Protein AF-A0A6M8J8H0-F1 (afdb_monomer_lite)

Sequence (247 aa):
MESNATAPQKGTPAVAIAGLVIGILAALTSFIPIINNVSFILALVGAVLGVVGVIQTKGGKRGGKGLAITALVVNIVAIVMVLATQALFSAAIDSAMESTKATNVASQSAETASEQKSEAAPAEKSKKKGREYAVTIDSAKVVESKYQKGTKIMVITYSWTNTEEKDSAFISTLSARAFQNGVELKHSLMFDKEGTDATAQVKPGTAVQTQMGFELADSSEVTAEVKPIISLNGDKDILDTKTFSVE

Radius of gyration: 29.63 Å; chains: 1; bounding box: 70×30×101 Å

Secondary structure (DSSP, 8-state):
------PPP-PPPHHHHHHHHHHHHHHHHTTSTTTHHHHHHHHHHHHHHHHHHHHHHGGGSSS-HHHHHHHHHHHHHHHHHHHHHHHHHHHHHHHHHHHHHHHHHHSSS------------------------EEEEEEEEEEE-SSSTT-EEEEEEEEEE--SSS-B-HHHHEEEEEEETTEEPPEE--S---SS-TTS-B-TT-EEEEEEEEE-SSSS-EEEEEEESS-SSGGGG--EEEEE---

InterPro domains:
  IPR029050 Immunoprotective extracellular, immunoglobulin-like domain superfamily [G3DSA:2.60.40.1240] (113-240)
  IPR031989 Domain of unknown function DUF5067 [PF16729] (109-227)

Structure (mmCIF, N/CA/C/O backbone):
data_AF-A0A6M8J8H0-F1
#
_entry.id   AF-A0A6M8J8H0-F1
#
loop_
_atom_site.group_PDB
_atom_site.id
_atom_site.type_symbol
_atom_site.label_atom_id
_atom_site.label_alt_id
_atom_site.label_comp_id
_atom_site.label_asym_id
_atom_site.label_entity_id
_atom_site.label_seq_id
_atom_site.pdbx_PDB_ins_code
_atom_site.Cartn_x
_atom_site.Cartn_y
_atom_site.Cartn_z
_atom_site.occupancy
_atom_site.B_iso_or_equiv
_atom_site.auth_seq_id
_atom_site.auth_comp_id
_atom_site.auth_asym_id
_atom_site.auth_atom_id
_atom_site.pdbx_PDB_model_num
ATOM 1 N N . MET A 1 1 ? 7.467 17.332 -79.835 1.00 50.41 1 MET A N 1
ATOM 2 C CA . MET A 1 1 ? 7.127 16.029 -79.230 1.00 50.41 1 MET A CA 1
ATOM 3 C C . MET A 1 1 ? 8.194 15.713 -78.206 1.00 50.41 1 MET A C 1
ATOM 5 O O . MET A 1 1 ? 9.247 15.287 -78.633 1.00 50.41 1 MET A O 1
ATOM 9 N N . GLU A 1 2 ? 7.943 15.919 -76.914 1.00 45.81 2 GLU A N 1
ATOM 10 C CA . GLU A 1 2 ? 8.648 15.206 -75.837 1.00 45.81 2 GLU A CA 1
ATOM 11 C C . GLU A 1 2 ? 7.651 15.027 -74.683 1.00 45.81 2 GLU A C 1
ATOM 13 O O . GLU A 1 2 ? 7.169 15.994 -74.098 1.00 45.81 2 GLU A O 1
ATOM 18 N N . SER A 1 3 ? 7.247 13.778 -74.439 1.00 47.88 3 SER A N 1
ATOM 19 C CA . SER A 1 3 ? 6.394 13.377 -73.319 1.00 47.88 3 SER A CA 1
ATOM 20 C C . SER A 1 3 ? 7.311 13.007 -72.157 1.00 47.88 3 SER A C 1
ATOM 22 O O . SER A 1 3 ? 7.994 11.987 -72.205 1.00 47.88 3 SER A O 1
ATOM 24 N N . ASN A 1 4 ? 7.362 13.855 -71.129 1.00 49.25 4 ASN A N 1
ATOM 25 C CA . ASN A 1 4 ? 8.117 13.585 -69.909 1.00 49.25 4 ASN A CA 1
ATOM 26 C C . ASN A 1 4 ? 7.267 12.708 -68.973 1.00 49.25 4 ASN A C 1
ATOM 28 O O . ASN A 1 4 ? 6.498 13.202 -68.147 1.00 49.25 4 ASN A O 1
ATOM 32 N N . ALA A 1 5 ? 7.348 11.389 -69.152 1.00 51.06 5 ALA A N 1
ATOM 33 C CA . ALA A 1 5 ? 6.689 10.424 -68.281 1.00 51.06 5 ALA A CA 1
ATOM 34 C C . ALA A 1 5 ? 7.433 10.346 -66.937 1.00 51.06 5 ALA A C 1
ATOM 36 O O . ALA A 1 5 ? 8.484 9.717 -66.817 1.00 51.06 5 ALA A O 1
ATOM 37 N N . THR A 1 6 ? 6.879 10.987 -65.907 1.00 54.72 6 THR A N 1
ATOM 38 C CA . THR A 1 6 ? 7.376 10.854 -64.531 1.00 54.72 6 THR A CA 1
ATOM 39 C C . THR A 1 6 ? 7.096 9.432 -64.042 1.00 54.72 6 THR A C 1
ATOM 41 O O . THR A 1 6 ? 5.940 9.023 -63.933 1.00 54.72 6 THR A O 1
ATOM 44 N N . ALA A 1 7 ? 8.150 8.660 -63.767 1.00 55.09 7 ALA A N 1
ATOM 45 C CA . ALA A 1 7 ? 8.027 7.317 -63.206 1.00 55.09 7 ALA A CA 1
ATOM 46 C C . ALA A 1 7 ? 7.295 7.355 -61.844 1.00 55.09 7 ALA A C 1
ATOM 48 O O . ALA A 1 7 ? 7.529 8.272 -61.052 1.00 55.09 7 ALA A O 1
ATOM 49 N N . PRO A 1 8 ? 6.435 6.368 -61.527 1.00 50.59 8 PRO A N 1
ATOM 50 C CA . PRO A 1 8 ? 5.676 6.361 -60.280 1.00 50.59 8 PRO A CA 1
ATOM 51 C C . PRO A 1 8 ? 6.623 6.274 -59.073 1.00 50.59 8 PRO A C 1
ATOM 53 O O . PRO A 1 8 ? 7.380 5.309 -58.927 1.00 50.59 8 PRO A O 1
ATOM 56 N N . GLN A 1 9 ? 6.588 7.285 -58.195 1.00 58.19 9 GLN A N 1
ATOM 57 C CA . GLN A 1 9 ? 7.366 7.283 -56.957 1.00 58.19 9 GLN A CA 1
ATOM 58 C C . GLN A 1 9 ? 6.925 6.124 -56.062 1.00 58.19 9 GLN A C 1
ATOM 60 O O . GLN A 1 9 ? 5.764 5.962 -55.686 1.00 58.19 9 GLN A O 1
ATOM 65 N N . LYS A 1 10 ? 7.896 5.289 -55.718 1.00 60.41 10 LYS A N 1
ATOM 66 C CA . LYS A 1 10 ? 7.687 4.051 -54.985 1.00 60.41 10 LYS A CA 1
ATOM 67 C C . LYS A 1 10 ? 7.542 4.353 -53.493 1.00 60.41 10 LYS A C 1
ATOM 69 O O . LYS A 1 10 ? 8.542 4.476 -52.791 1.00 60.41 10 LYS A O 1
ATOM 74 N N . GLY A 1 11 ? 6.302 4.481 -53.024 1.00 67.00 11 GLY A N 1
ATOM 75 C CA . GLY A 1 11 ? 5.992 4.841 -51.637 1.00 67.00 11 GLY A CA 1
ATOM 76 C C . GLY A 1 11 ? 6.640 3.924 -50.591 1.00 67.00 11 GLY A C 1
ATOM 77 O O . GLY A 1 11 ? 6.751 2.706 -50.779 1.00 67.00 11 GLY A O 1
ATOM 78 N N . THR A 1 12 ? 7.067 4.528 -49.482 1.00 72.69 12 THR A N 1
ATOM 79 C CA . THR A 1 12 ? 7.573 3.840 -48.288 1.00 72.69 12 THR A CA 1
ATOM 80 C C . THR A 1 12 ? 6.425 3.102 -47.589 1.00 72.69 12 THR A C 1
ATOM 82 O O . THR A 1 12 ? 5.345 3.674 -47.435 1.00 72.69 12 THR A O 1
ATOM 85 N N . PRO A 1 13 ? 6.602 1.844 -47.149 1.00 75.38 13 PRO A N 1
ATOM 86 C CA . PRO A 1 13 ? 5.539 1.117 -46.461 1.00 75.38 13 PRO A CA 1
ATOM 87 C C . PRO A 1 13 ? 5.217 1.760 -45.102 1.00 75.38 13 PRO A C 1
ATOM 89 O O . PRO A 1 13 ? 6.091 1.857 -44.243 1.00 75.38 13 PRO A O 1
ATOM 92 N N . ALA A 1 14 ? 3.949 2.122 -44.875 1.00 81.12 14 ALA A N 1
ATOM 93 C CA . ALA A 1 14 ? 3.467 2.708 -43.614 1.00 81.12 14 ALA A CA 1
ATOM 94 C C . ALA A 1 14 ? 3.792 1.843 -42.379 1.00 81.12 14 ALA A C 1
ATOM 96 O O . ALA A 1 14 ? 4.072 2.358 -41.301 1.00 81.12 14 ALA A O 1
ATOM 97 N N . VAL A 1 15 ? 3.851 0.522 -42.566 1.00 77.88 15 VAL A N 1
ATOM 98 C CA . VAL A 1 15 ? 4.229 -0.457 -41.536 1.00 77.88 15 VAL A CA 1
ATOM 99 C C . VAL A 1 15 ? 5.666 -0.252 -41.032 1.00 77.88 15 VAL A C 1
ATOM 101 O O . VAL A 1 15 ? 5.923 -0.426 -39.845 1.00 77.88 15 VAL A O 1
ATOM 104 N N . ALA A 1 16 ? 6.598 0.172 -41.895 1.00 71.56 16 ALA A N 1
ATOM 105 C CA . ALA A 1 16 ? 7.973 0.460 -41.478 1.00 71.56 16 ALA A CA 1
ATOM 106 C C . ALA A 1 16 ? 8.056 1.736 -40.626 1.00 71.56 16 ALA A C 1
ATOM 108 O O . ALA A 1 16 ? 8.830 1.788 -39.675 1.00 71.56 16 ALA A O 1
ATOM 109 N N . ILE A 1 17 ? 7.231 2.740 -40.939 1.00 80.25 17 ILE A N 1
ATOM 110 C CA . ILE A 1 17 ? 7.139 3.978 -40.155 1.00 80.25 17 ILE A CA 1
ATOM 111 C C . ILE A 1 17 ? 6.533 3.675 -38.781 1.00 80.25 17 ILE A C 1
ATOM 113 O O . ILE A 1 17 ? 7.090 4.085 -37.767 1.00 80.25 17 ILE A O 1
ATOM 117 N N . ALA A 1 18 ? 5.452 2.891 -38.731 1.00 82.69 18 ALA A N 1
ATOM 118 C CA . ALA A 1 18 ? 4.840 2.466 -37.473 1.00 82.69 18 ALA A CA 1
ATOM 119 C C . ALA A 1 18 ? 5.822 1.670 -36.592 1.00 82.69 18 ALA A C 1
ATOM 121 O O . ALA A 1 18 ? 5.967 1.972 -35.409 1.00 82.69 18 ALA A O 1
ATOM 122 N N . GLY A 1 19 ? 6.554 0.712 -37.174 1.00 72.00 19 GLY A N 1
ATOM 123 C CA . GLY A 1 19 ? 7.577 -0.055 -36.455 1.00 72.00 19 GLY A CA 1
ATOM 124 C C . GLY A 1 19 ? 8.730 0.806 -35.926 1.00 72.00 19 GLY A C 1
ATOM 125 O O . GLY A 1 19 ? 9.234 0.546 -34.834 1.00 72.00 19 GLY A O 1
ATOM 126 N N . LEU A 1 20 ? 9.117 1.857 -36.660 1.00 79.06 20 LEU A N 1
ATOM 127 C CA . LEU A 1 20 ? 10.147 2.802 -36.225 1.00 79.06 20 LEU A CA 1
ATOM 128 C C . LEU A 1 20 ? 9.680 3.648 -35.035 1.00 79.06 20 LEU A C 1
ATOM 130 O O . LEU A 1 20 ? 10.406 3.756 -34.051 1.00 79.06 20 LEU A O 1
ATOM 134 N N . VAL A 1 21 ? 8.475 4.221 -35.106 1.00 87.31 21 VAL A N 1
ATOM 135 C CA . VAL A 1 21 ? 7.920 5.050 -34.021 1.00 87.31 21 VAL A CA 1
ATOM 136 C C . VAL A 1 21 ? 7.770 4.228 -32.741 1.00 87.31 21 VAL A C 1
ATOM 138 O O . VAL A 1 21 ? 8.192 4.674 -31.677 1.00 87.31 21 VAL A O 1
ATOM 141 N N . ILE A 1 22 ? 7.249 3.002 -32.846 1.00 82.00 22 ILE A N 1
ATOM 142 C CA . ILE A 1 22 ? 7.116 2.086 -31.704 1.00 82.00 22 ILE A CA 1
ATOM 143 C C . ILE A 1 22 ? 8.488 1.746 -31.103 1.00 82.00 22 ILE A C 1
ATOM 145 O O . ILE A 1 22 ? 8.640 1.783 -29.884 1.00 82.00 22 ILE A O 1
ATOM 149 N N . GLY A 1 23 ? 9.498 1.478 -31.938 1.00 72.94 23 GLY A N 1
ATOM 150 C CA . GLY A 1 23 ? 10.853 1.174 -31.468 1.00 72.94 23 GLY A CA 1
ATOM 151 C C . GLY A 1 23 ? 11.528 2.343 -30.748 1.00 72.94 23 GLY A C 1
ATOM 152 O O . GLY A 1 23 ? 12.193 2.136 -29.736 1.00 72.94 23 GLY A O 1
ATOM 153 N N . ILE A 1 24 ? 11.320 3.576 -31.222 1.00 82.38 24 ILE A N 1
ATOM 154 C CA . ILE A 1 24 ? 11.834 4.785 -30.560 1.00 82.38 24 ILE A CA 1
ATOM 155 C C . ILE A 1 24 ? 11.167 4.969 -29.196 1.00 82.38 24 ILE A C 1
ATOM 157 O O . ILE A 1 24 ? 11.860 5.203 -28.210 1.00 82.38 24 ILE A O 1
ATOM 161 N N . LEU A 1 25 ? 9.840 4.831 -29.122 1.00 80.06 25 LEU A N 1
ATOM 162 C CA . LEU A 1 25 ? 9.121 4.949 -27.855 1.00 80.06 25 LEU A CA 1
ATOM 163 C C . LEU A 1 25 ? 9.601 3.898 -26.850 1.00 80.06 25 LEU A C 1
ATOM 165 O O . LEU A 1 25 ? 9.924 4.261 -25.726 1.00 80.06 25 LEU A O 1
ATOM 169 N N . ALA A 1 26 ? 9.748 2.640 -27.276 1.00 72.56 26 ALA A N 1
ATOM 170 C CA . ALA A 1 26 ? 10.259 1.567 -26.427 1.00 72.56 26 ALA A CA 1
ATOM 171 C C . ALA A 1 26 ? 11.680 1.841 -25.902 1.00 72.56 26 ALA A C 1
ATOM 173 O O . ALA A 1 26 ? 11.952 1.603 -24.728 1.00 72.56 26 ALA A O 1
ATOM 174 N N . ALA A 1 27 ? 12.577 2.366 -26.745 1.00 72.50 27 ALA A N 1
ATOM 175 C CA . ALA A 1 27 ? 13.945 2.705 -26.346 1.00 72.50 27 ALA A CA 1
ATOM 176 C C . ALA A 1 27 ? 14.006 3.885 -25.361 1.00 72.50 27 ALA A C 1
ATOM 178 O O . ALA A 1 27 ? 14.857 3.914 -24.477 1.00 72.50 27 ALA A O 1
ATOM 179 N N . LEU A 1 28 ? 13.112 4.868 -25.498 1.00 80.75 28 LEU A N 1
ATOM 180 C CA . LEU A 1 28 ? 13.050 6.007 -24.579 1.00 80.75 28 LEU A CA 1
ATOM 181 C C . LEU A 1 28 ? 12.449 5.614 -23.225 1.00 80.75 28 LEU A C 1
ATOM 183 O O . LEU A 1 28 ? 12.888 6.105 -22.187 1.00 80.75 28 LEU A O 1
ATOM 187 N N . THR A 1 29 ? 11.459 4.720 -23.218 1.00 73.38 29 THR A N 1
ATOM 188 C CA . THR A 1 29 ? 10.767 4.307 -21.991 1.00 73.38 29 THR A CA 1
ATOM 189 C C . THR A 1 29 ? 11.453 3.165 -21.240 1.00 73.38 29 THR A C 1
ATOM 191 O O . THR A 1 29 ? 11.103 2.918 -20.084 1.00 73.38 29 THR A O 1
ATOM 194 N N . SER A 1 30 ? 12.448 2.492 -21.834 1.00 69.12 30 SER A N 1
ATOM 195 C CA . SER A 1 30 ? 13.130 1.335 -21.227 1.00 69.12 30 SER A CA 1
ATOM 196 C C . SER A 1 30 ? 13.896 1.660 -19.939 1.00 69.12 30 SER A C 1
ATOM 198 O O . SER A 1 30 ? 14.149 0.772 -19.131 1.00 69.12 30 SER A O 1
ATOM 200 N N . PHE A 1 31 ? 14.242 2.929 -19.702 1.00 60.44 31 PHE A N 1
ATOM 201 C CA . PHE A 1 31 ? 14.972 3.355 -18.500 1.00 60.44 31 PHE A CA 1
ATOM 202 C C . PHE A 1 31 ? 14.102 3.450 -17.235 1.00 60.44 31 PHE A C 1
ATOM 204 O O . PHE A 1 31 ? 14.641 3.627 -16.143 1.00 60.44 31 PHE A O 1
ATOM 211 N N . ILE A 1 32 ? 12.773 3.317 -17.346 1.00 71.50 32 ILE A N 1
ATOM 212 C CA . ILE A 1 32 ? 11.853 3.369 -16.201 1.00 71.50 32 ILE A CA 1
ATOM 213 C C . ILE A 1 32 ? 11.490 1.930 -15.778 1.00 71.50 32 ILE A C 1
ATOM 215 O O . ILE A 1 32 ? 10.795 1.248 -16.532 1.00 71.50 32 ILE A O 1
ATOM 219 N N . PRO A 1 33 ? 11.874 1.451 -14.574 1.00 55.03 33 PRO A N 1
ATOM 220 C CA . PRO A 1 33 ? 11.764 0.035 -14.190 1.00 55.03 33 PRO A CA 1
ATOM 221 C C . PRO A 1 33 ? 10.363 -0.589 -14.308 1.00 55.03 33 PRO A C 1
ATOM 223 O O . PRO A 1 33 ? 10.241 -1.728 -14.746 1.00 55.03 33 PRO A O 1
ATOM 226 N N . ILE A 1 34 ? 9.297 0.153 -13.983 1.00 55.75 34 ILE A N 1
ATOM 227 C CA . ILE A 1 34 ? 7.907 -0.338 -14.087 1.00 55.75 34 ILE A CA 1
ATOM 228 C C . ILE A 1 34 ? 7.445 -0.410 -15.557 1.00 55.75 34 ILE A C 1
ATOM 230 O O . ILE A 1 34 ? 6.692 -1.303 -15.939 1.00 55.75 34 ILE A O 1
ATOM 234 N N . ILE A 1 35 ? 7.930 0.500 -16.406 1.00 63.56 35 ILE A N 1
ATOM 235 C CA . ILE A 1 35 ? 7.542 0.617 -17.823 1.00 63.56 35 ILE A CA 1
ATOM 236 C C . ILE A 1 35 ? 8.437 -0.259 -18.720 1.00 63.56 35 ILE A C 1
ATOM 238 O O . ILE A 1 35 ? 8.091 -0.551 -19.866 1.00 63.56 35 ILE A O 1
ATOM 242 N N . ASN A 1 36 ? 9.563 -0.752 -18.201 1.00 70.88 36 ASN A N 1
ATOM 243 C CA . ASN A 1 36 ? 10.517 -1.575 -18.939 1.00 70.88 36 ASN A CA 1
ATOM 244 C C . ASN A 1 36 ? 9.882 -2.877 -19.482 1.00 70.88 36 ASN A C 1
ATOM 246 O O . ASN A 1 36 ? 10.125 -3.261 -20.625 1.00 70.88 36 ASN A O 1
ATOM 250 N N . ASN A 1 37 ? 8.965 -3.499 -18.728 1.00 68.75 37 ASN A N 1
ATOM 251 C CA . ASN A 1 37 ? 8.233 -4.691 -19.185 1.00 68.75 37 ASN A CA 1
ATOM 252 C C . ASN A 1 37 ? 7.261 -4.392 -20.340 1.00 68.75 37 ASN A C 1
ATOM 254 O O . ASN A 1 37 ? 7.129 -5.187 -21.268 1.00 68.75 37 ASN A O 1
ATOM 258 N N . VAL A 1 38 ? 6.615 -3.223 -20.327 1.00 75.00 38 VAL A N 1
ATOM 259 C CA . VAL A 1 38 ? 5.757 -2.767 -21.435 1.00 75.00 38 VAL A CA 1
ATOM 260 C C . VAL A 1 38 ? 6.610 -2.402 -22.656 1.00 75.00 38 VAL A C 1
ATOM 262 O O . VAL A 1 38 ? 6.241 -2.707 -23.790 1.00 75.00 38 VAL A O 1
ATOM 265 N N . SER A 1 39 ? 7.792 -1.828 -22.421 1.00 76.38 39 SER A N 1
ATOM 266 C CA . SER A 1 39 ? 8.774 -1.482 -23.458 1.00 76.38 39 SER A CA 1
ATOM 267 C C . SER A 1 39 ? 9.285 -2.723 -24.193 1.00 76.38 39 SER A C 1
ATOM 269 O O . SER A 1 39 ? 9.443 -2.684 -25.410 1.00 76.38 39 SER A O 1
ATOM 271 N N . PHE A 1 40 ? 9.454 -3.851 -23.495 1.00 76.56 40 PHE A N 1
ATOM 272 C CA . PHE A 1 40 ? 9.785 -5.137 -24.117 1.00 76.56 40 PHE A CA 1
ATOM 273 C C . PHE A 1 40 ? 8.722 -5.587 -25.128 1.00 76.56 40 PHE A C 1
ATOM 275 O O . PHE A 1 40 ? 9.042 -5.932 -26.265 1.00 76.56 40 PHE A O 1
ATOM 282 N N . ILE A 1 41 ? 7.446 -5.543 -24.733 1.00 82.81 41 ILE A N 1
ATOM 283 C CA . ILE A 1 41 ? 6.320 -5.944 -25.589 1.00 82.81 41 ILE A CA 1
ATOM 284 C C . ILE A 1 41 ? 6.222 -5.012 -26.802 1.00 82.81 41 ILE A C 1
ATOM 286 O O . ILE A 1 41 ? 6.081 -5.481 -27.932 1.00 82.81 41 ILE A O 1
ATOM 290 N N . LEU A 1 42 ? 6.359 -3.701 -26.590 1.00 81.25 42 LEU A N 1
ATOM 291 C CA . LEU A 1 42 ? 6.398 -2.708 -27.665 1.00 81.25 42 LEU A CA 1
ATOM 292 C C . LEU A 1 42 ? 7.552 -2.972 -28.637 1.00 81.25 42 LEU A C 1
ATOM 294 O O . LEU A 1 42 ? 7.333 -2.967 -29.846 1.00 81.25 42 LEU A O 1
ATOM 298 N N . ALA A 1 43 ? 8.751 -3.271 -28.134 1.00 80.00 43 ALA A N 1
ATOM 299 C CA . ALA A 1 43 ? 9.907 -3.562 -28.975 1.00 80.00 43 ALA A CA 1
ATOM 300 C C . ALA A 1 43 ? 9.736 -4.861 -29.785 1.00 80.00 43 ALA A C 1
ATOM 302 O O . ALA A 1 43 ? 10.144 -4.922 -30.945 1.00 80.00 43 ALA A O 1
ATOM 303 N N . LEU A 1 44 ? 9.068 -5.883 -29.235 1.00 85.56 44 LEU A N 1
ATOM 304 C CA . LEU A 1 44 ? 8.704 -7.090 -29.989 1.00 85.56 44 LEU A CA 1
ATOM 305 C C . LEU A 1 44 ? 7.704 -6.783 -31.109 1.00 85.56 44 LEU 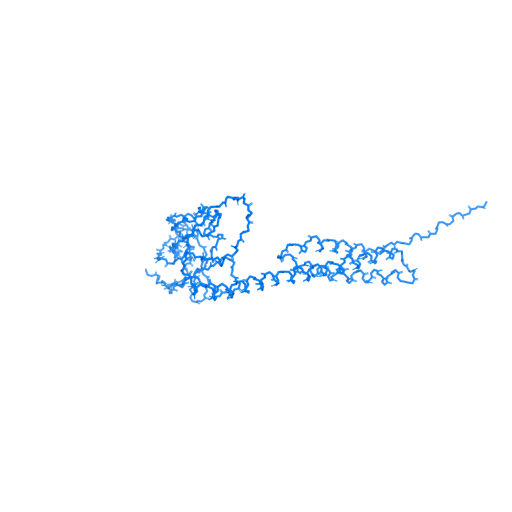A C 1
ATOM 307 O O . LEU A 1 44 ? 7.898 -7.219 -32.246 1.00 85.56 44 LEU A O 1
ATOM 311 N N . VAL A 1 45 ? 6.663 -5.997 -30.821 1.00 86.00 45 VAL A N 1
ATOM 312 C CA . VAL A 1 45 ? 5.687 -5.565 -31.834 1.00 86.00 45 VAL A CA 1
ATOM 313 C C . VAL A 1 45 ? 6.381 -4.747 -32.926 1.00 86.00 45 VAL A C 1
ATOM 315 O O . VAL A 1 45 ? 6.208 -5.025 -34.114 1.00 86.00 45 VAL A O 1
ATOM 318 N N . GLY A 1 46 ? 7.226 -3.786 -32.550 1.00 81.81 46 GLY A N 1
ATOM 319 C CA . GLY A 1 46 ? 8.000 -2.977 -33.487 1.00 81.81 46 GLY A CA 1
ATOM 320 C C . GLY A 1 46 ? 8.979 -3.804 -34.327 1.00 81.81 46 GLY A C 1
ATOM 321 O O . GLY A 1 46 ? 9.089 -3.572 -35.532 1.00 81.81 46 GLY A O 1
ATOM 322 N N . ALA A 1 47 ? 9.621 -4.824 -33.746 1.00 85.12 47 ALA A N 1
ATOM 323 C CA . ALA A 1 47 ? 10.491 -5.751 -34.470 1.00 85.12 47 ALA A CA 1
ATOM 324 C C . ALA A 1 47 ? 9.719 -6.551 -35.530 1.00 85.12 47 ALA A C 1
ATOM 326 O O . ALA A 1 47 ? 10.162 -6.624 -36.678 1.00 85.12 47 ALA A O 1
ATOM 327 N N . VAL A 1 48 ? 8.540 -7.089 -35.193 1.00 88.56 48 VAL A N 1
ATOM 328 C CA . VAL A 1 48 ? 7.678 -7.809 -36.150 1.00 88.56 48 VAL A CA 1
ATOM 329 C C . VAL A 1 48 ? 7.263 -6.891 -37.302 1.00 88.56 48 VAL A C 1
ATOM 331 O O . VAL A 1 48 ? 7.393 -7.264 -38.470 1.00 88.56 48 VAL A O 1
ATOM 334 N N . LEU A 1 49 ? 6.834 -5.662 -37.000 1.00 83.88 49 LEU A N 1
ATOM 335 C CA . LEU A 1 49 ? 6.488 -4.667 -38.021 1.00 83.88 49 LEU A CA 1
ATOM 336 C C . LEU A 1 49 ? 7.703 -4.296 -38.889 1.00 83.88 49 LEU A C 1
ATOM 338 O O . LEU A 1 49 ? 7.575 -4.168 -40.109 1.00 83.88 49 LEU A O 1
ATOM 342 N N . GLY A 1 50 ? 8.894 -4.199 -38.292 1.00 82.50 50 GLY A N 1
ATOM 343 C CA . GLY A 1 50 ? 10.161 -4.005 -38.996 1.00 82.50 50 GLY A CA 1
ATOM 344 C C . GLY A 1 50 ? 10.459 -5.133 -39.988 1.00 82.50 50 GLY A C 1
ATOM 345 O O . GLY A 1 50 ? 10.714 -4.864 -41.163 1.00 82.50 50 GLY A O 1
ATOM 346 N N . VAL A 1 51 ? 10.337 -6.397 -39.565 1.00 85.12 51 VAL A N 1
ATOM 347 C CA . VAL A 1 51 ? 10.516 -7.576 -40.435 1.00 85.12 51 VAL A CA 1
ATOM 348 C C . VAL A 1 51 ? 9.524 -7.556 -41.601 1.00 85.12 51 VAL A C 1
ATOM 350 O O . VAL A 1 51 ? 9.924 -7.723 -42.757 1.00 85.12 51 VAL A O 1
ATOM 353 N N . VAL A 1 52 ? 8.243 -7.280 -41.334 1.00 84.56 52 VAL A N 1
ATOM 354 C CA . VAL A 1 52 ? 7.212 -7.159 -42.379 1.00 84.56 52 VAL A CA 1
ATOM 355 C C . VAL A 1 52 ? 7.538 -6.011 -43.345 1.00 84.56 52 VAL A C 1
ATOM 357 O O . VAL A 1 52 ? 7.380 -6.156 -44.559 1.00 84.56 52 VAL A O 1
ATOM 360 N N . GLY A 1 53 ? 8.052 -4.884 -42.848 1.00 80.81 53 GLY A N 1
ATOM 361 C CA . GLY A 1 53 ? 8.550 -3.777 -43.668 1.00 80.81 53 GLY A CA 1
ATOM 362 C C . GLY A 1 53 ? 9.719 -4.178 -44.577 1.00 80.81 53 GLY A C 1
ATOM 363 O O . GLY A 1 53 ? 9.730 -3.844 -45.765 1.00 80.81 53 GLY A O 1
ATOM 364 N N . VAL A 1 54 ? 10.678 -4.953 -44.065 1.00 83.44 54 VAL A N 1
ATOM 365 C CA . VAL A 1 54 ? 11.820 -5.456 -44.849 1.00 83.44 54 VAL A CA 1
ATOM 366 C C . VAL A 1 54 ? 11.348 -6.423 -45.940 1.00 83.44 54 VAL A C 1
ATOM 368 O O . VAL A 1 54 ? 11.766 -6.304 -47.093 1.00 83.44 54 VAL A O 1
ATOM 371 N N . ILE A 1 55 ? 10.416 -7.329 -45.632 1.00 85.19 55 ILE A N 1
ATOM 372 C CA . ILE A 1 55 ? 9.846 -8.264 -46.616 1.00 85.19 55 ILE A CA 1
ATOM 373 C C . ILE A 1 55 ? 9.104 -7.507 -47.729 1.00 85.19 55 ILE A C 1
ATOM 375 O O . ILE A 1 55 ? 9.278 -7.823 -48.905 1.00 85.19 55 ILE A O 1
ATOM 379 N N . GLN A 1 56 ? 8.340 -6.463 -47.392 1.00 78.50 56 GLN A N 1
ATOM 380 C CA . GLN A 1 56 ? 7.603 -5.652 -48.373 1.00 78.50 56 GLN A CA 1
ATOM 381 C C . GLN A 1 56 ? 8.501 -4.836 -49.310 1.00 78.50 56 GLN A C 1
ATOM 383 O O . GLN A 1 56 ? 8.093 -4.483 -50.420 1.00 78.50 56 GLN A O 1
ATOM 388 N N . THR A 1 57 ? 9.722 -4.531 -48.879 1.00 78.12 57 THR A N 1
ATOM 389 C CA . THR A 1 57 ? 10.711 -3.815 -49.693 1.00 78.12 57 THR A CA 1
ATOM 390 C C . THR A 1 57 ? 11.650 -4.768 -50.447 1.00 78.12 57 THR A C 1
ATOM 392 O O . THR A 1 57 ? 12.337 -4.356 -51.392 1.00 78.12 57 THR A O 1
ATOM 395 N N . LYS A 1 58 ? 11.639 -6.068 -50.114 1.00 75.44 58 LYS A N 1
ATOM 396 C CA . LYS A 1 58 ? 12.366 -7.131 -50.824 1.00 75.44 58 LYS A CA 1
ATOM 397 C C . LYS A 1 58 ? 11.820 -7.309 -52.250 1.00 75.44 58 LYS A C 1
ATOM 399 O O . LYS A 1 58 ? 10.639 -7.117 -52.523 1.00 75.44 58 LYS A O 1
ATOM 404 N N . GLY A 1 59 ? 12.708 -7.606 -53.201 1.00 68.75 59 GLY A N 1
ATOM 405 C CA . GLY A 1 59 ? 12.345 -7.778 -54.618 1.00 68.75 59 GLY A CA 1
ATOM 406 C C . GLY A 1 59 ? 11.934 -6.497 -55.356 1.00 68.75 59 GLY A C 1
ATOM 407 O O . GLY A 1 59 ? 11.478 -6.573 -56.487 1.00 68.75 59 GLY A O 1
ATOM 408 N N . GLY A 1 60 ? 12.076 -5.315 -54.740 1.00 63.12 60 GLY A N 1
ATOM 409 C CA . GLY A 1 60 ? 11.770 -4.055 -55.412 1.00 63.12 60 GLY A CA 1
ATOM 410 C C . GLY A 1 60 ? 10.276 -3.872 -55.689 1.00 63.12 60 GLY A C 1
ATOM 411 O O . GLY A 1 60 ? 9.925 -3.290 -56.705 1.00 63.12 60 GLY A O 1
ATOM 412 N N . LYS A 1 61 ? 9.386 -4.323 -54.803 1.00 64.19 61 LYS A N 1
ATOM 413 C CA . LYS A 1 61 ? 7.945 -4.022 -54.902 1.00 64.19 61 LYS A CA 1
ATOM 414 C C . LYS A 1 61 ? 7.578 -2.676 -54.262 1.00 64.19 61 LYS A C 1
ATOM 416 O O . LYS A 1 61 ? 6.705 -1.980 -54.764 1.00 64.19 61 LYS A O 1
ATOM 421 N N . ARG A 1 62 ? 8.303 -2.255 -53.217 1.00 66.88 62 ARG A N 1
ATOM 422 C CA . ARG A 1 62 ? 8.151 -0.955 -52.528 1.00 66.88 62 ARG A CA 1
ATOM 423 C C . ARG A 1 62 ? 9.506 -0.281 -52.266 1.00 66.88 62 ARG A C 1
ATOM 425 O O . ARG A 1 62 ? 10.535 -0.958 -52.285 1.00 66.88 62 ARG A O 1
ATOM 432 N N . GLY A 1 63 ? 9.514 1.045 -52.108 1.00 73.44 63 GLY A N 1
ATOM 433 C CA . GLY A 1 63 ? 10.700 1.834 -51.746 1.00 73.44 63 GLY A CA 1
ATOM 434 C C . GLY A 1 63 ? 10.951 1.799 -50.234 1.00 73.44 63 GLY A C 1
ATOM 435 O O . GLY A 1 63 ? 10.145 1.249 -49.492 1.00 73.44 63 GLY A O 1
ATOM 436 N N . GLY A 1 64 ? 12.064 2.366 -49.756 1.00 75.94 64 GLY A N 1
ATOM 437 C CA . GLY A 1 64 ? 12.290 2.536 -48.309 1.00 75.94 64 GLY A CA 1
ATOM 438 C C . GLY A 1 64 ? 12.957 1.363 -47.575 1.00 75.94 64 GLY A C 1
ATOM 439 O O . GLY A 1 64 ? 12.768 1.218 -46.370 1.00 75.94 64 GLY A O 1
ATOM 440 N N . LYS A 1 65 ? 13.767 0.545 -48.268 1.00 75.12 65 LYS A N 1
ATOM 441 C CA . LYS A 1 65 ? 14.563 -0.540 -47.648 1.00 75.12 65 LYS A CA 1
ATOM 442 C C . LYS A 1 65 ? 15.392 -0.061 -46.451 1.00 75.12 65 LYS A C 1
ATOM 444 O O . LYS A 1 65 ? 15.388 -0.723 -45.421 1.00 75.12 65 LYS A O 1
ATOM 449 N N . GLY A 1 66 ? 16.065 1.088 -46.584 1.00 79.69 66 GLY A N 1
ATOM 450 C CA . GLY A 1 66 ? 16.876 1.668 -45.509 1.00 79.69 66 GLY A CA 1
ATOM 451 C C . GLY A 1 66 ? 16.055 1.917 -44.245 1.00 79.69 66 GLY A C 1
ATOM 452 O O . GLY A 1 66 ? 16.432 1.451 -43.180 1.00 79.69 66 GLY A O 1
ATOM 453 N N . LEU A 1 67 ? 14.873 2.524 -44.386 1.00 79.31 67 LEU A N 1
ATOM 454 C CA . LEU A 1 67 ? 13.987 2.813 -43.257 1.00 79.31 67 LEU A CA 1
ATOM 455 C C . LEU A 1 67 ? 13.480 1.543 -42.561 1.00 79.31 67 LEU A C 1
ATOM 457 O O . LEU A 1 67 ? 13.431 1.491 -41.337 1.00 79.31 67 LEU A O 1
ATOM 461 N N . ALA A 1 68 ? 13.127 0.510 -43.330 1.00 77.81 68 ALA A N 1
ATOM 462 C CA . ALA A 1 68 ? 12.687 -0.764 -42.767 1.00 77.81 68 ALA A CA 1
ATOM 463 C C . ALA A 1 68 ? 13.808 -1.472 -41.985 1.00 77.81 68 ALA A C 1
ATOM 465 O O . ALA A 1 68 ? 13.558 -2.041 -40.924 1.00 77.81 68 ALA A O 1
ATOM 466 N N . ILE A 1 69 ? 15.047 -1.395 -42.482 1.00 83.88 69 ILE A N 1
ATOM 467 C CA . ILE A 1 69 ? 16.225 -1.926 -41.786 1.00 83.88 69 ILE A CA 1
ATOM 468 C C . ILE A 1 69 ? 16.490 -1.122 -40.510 1.00 83.88 69 ILE A C 1
ATOM 470 O O . ILE A 1 69 ? 16.682 -1.720 -39.456 1.00 83.88 69 ILE A O 1
ATOM 474 N N . THR A 1 70 ? 16.434 0.211 -40.566 1.00 78.00 70 THR A N 1
ATOM 475 C CA . THR A 1 70 ? 16.599 1.066 -39.381 1.00 78.00 70 THR A CA 1
ATOM 476 C C . THR A 1 70 ? 15.550 0.754 -38.316 1.00 78.00 70 THR A C 1
ATOM 478 O O . THR A 1 70 ? 15.908 0.584 -37.157 1.00 78.00 70 THR A O 1
ATOM 481 N N . ALA A 1 71 ? 14.277 0.597 -38.696 1.00 76.19 71 ALA A N 1
ATOM 482 C CA . ALA A 1 71 ? 13.208 0.226 -37.768 1.00 76.19 71 ALA A CA 1
ATOM 483 C C . ALA A 1 71 ? 13.486 -1.115 -37.072 1.00 76.19 71 ALA A C 1
ATOM 485 O O . ALA A 1 71 ? 13.321 -1.232 -35.859 1.00 76.19 71 ALA A O 1
ATOM 486 N N . LEU A 1 72 ? 13.947 -2.118 -37.822 1.00 82.56 72 LEU A N 1
ATOM 487 C CA . LEU A 1 72 ? 14.295 -3.421 -37.261 1.00 82.56 72 LEU A CA 1
ATOM 488 C C . LEU A 1 72 ? 15.481 -3.326 -36.290 1.00 82.56 72 LEU A C 1
ATOM 490 O O . LEU A 1 72 ? 15.402 -3.838 -35.176 1.00 82.56 72 LEU A O 1
ATOM 494 N N . VAL A 1 73 ? 16.557 -2.644 -36.690 1.00 88.62 73 VAL A N 1
ATOM 495 C CA . VAL A 1 73 ? 17.766 -2.486 -35.868 1.00 88.62 73 VAL A CA 1
ATOM 496 C C . VAL A 1 73 ? 17.458 -1.736 -34.572 1.00 88.62 73 VAL A C 1
ATOM 498 O O . VAL A 1 73 ? 17.872 -2.184 -33.507 1.00 88.62 73 VAL A O 1
ATOM 501 N N . VAL A 1 74 ? 16.687 -0.647 -34.632 1.00 84.94 74 VAL A N 1
ATOM 502 C CA . VAL A 1 74 ? 16.293 0.133 -33.445 1.00 84.94 74 VAL A CA 1
ATOM 503 C C . VAL A 1 74 ? 15.513 -0.727 -32.446 1.00 84.94 74 VAL A C 1
ATOM 505 O O . VAL A 1 74 ? 15.788 -0.666 -31.251 1.00 84.94 74 VAL A O 1
ATOM 508 N N . ASN A 1 75 ? 14.600 -1.583 -32.916 1.00 83.19 75 ASN A N 1
ATOM 509 C CA . ASN A 1 75 ? 13.860 -2.487 -32.029 1.00 83.19 75 ASN A CA 1
ATOM 510 C C . ASN A 1 75 ? 14.753 -3.577 -31.413 1.00 83.19 75 ASN A C 1
ATOM 512 O O . ASN A 1 75 ? 14.604 -3.884 -30.233 1.00 83.19 75 ASN A O 1
ATOM 516 N N . ILE A 1 76 ? 15.715 -4.128 -32.163 1.00 87.75 76 ILE A N 1
ATOM 517 C CA 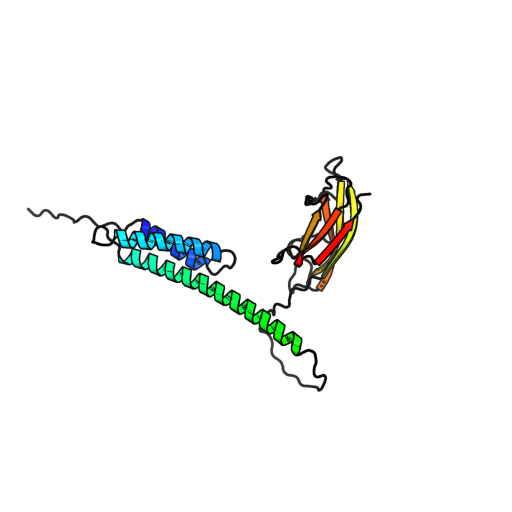. ILE A 1 76 ? 16.692 -5.085 -31.614 1.00 87.75 76 ILE A CA 1
ATOM 518 C C . ILE A 1 76 ? 17.531 -4.422 -30.515 1.00 87.75 76 ILE A C 1
ATOM 520 O O . ILE A 1 76 ? 17.711 -5.001 -29.447 1.00 87.75 76 ILE A O 1
ATOM 524 N N . VAL A 1 77 ? 18.002 -3.192 -30.741 1.00 85.50 77 VAL A N 1
ATOM 525 C CA . VAL A 1 77 ? 18.761 -2.427 -29.740 1.00 85.50 77 VAL A CA 1
ATOM 526 C C . VAL A 1 77 ? 17.914 -2.145 -28.497 1.00 85.50 77 VAL A C 1
ATOM 528 O O . VAL A 1 77 ? 18.412 -2.302 -27.385 1.00 85.50 77 VAL A O 1
ATOM 531 N N . ALA A 1 78 ? 16.634 -1.798 -28.660 1.00 78.12 78 ALA A N 1
ATOM 532 C CA . ALA A 1 78 ? 15.717 -1.597 -27.539 1.00 78.12 78 ALA A CA 1
ATOM 533 C C . ALA A 1 78 ? 15.534 -2.880 -26.709 1.00 78.12 78 ALA A C 1
ATOM 535 O O . ALA A 1 78 ? 15.611 -2.832 -25.485 1.00 78.12 78 ALA A O 1
ATOM 536 N N . ILE A 1 79 ? 15.376 -4.041 -27.357 1.00 78.81 79 ILE A N 1
ATOM 537 C CA . ILE A 1 79 ? 15.303 -5.344 -26.673 1.00 78.81 79 ILE A CA 1
ATOM 538 C C . ILE A 1 79 ? 16.588 -5.616 -25.882 1.00 78.81 79 ILE A C 1
ATOM 540 O O . ILE A 1 79 ? 16.524 -6.001 -24.717 1.00 78.81 79 ILE A O 1
ATOM 544 N N . VAL A 1 80 ? 17.757 -5.386 -26.487 1.00 82.56 80 VAL A N 1
ATOM 545 C CA . VAL A 1 80 ? 19.050 -5.570 -25.811 1.00 82.56 80 VAL A CA 1
ATOM 546 C C . VAL A 1 80 ? 19.189 -4.628 -24.616 1.00 82.56 80 VAL A C 1
ATOM 548 O O . VAL A 1 80 ? 19.630 -5.075 -23.562 1.00 82.56 80 VAL A O 1
ATOM 551 N N . MET A 1 81 ? 18.772 -3.362 -24.733 1.00 76.06 81 MET A N 1
ATOM 552 C CA . MET A 1 81 ? 18.753 -2.434 -23.597 1.00 76.06 81 MET A CA 1
ATOM 553 C C . MET A 1 81 ? 17.848 -2.931 -22.473 1.00 76.06 81 MET A C 1
ATOM 555 O O . MET A 1 81 ? 18.287 -2.957 -21.332 1.00 76.06 81 MET A O 1
ATOM 559 N N . VAL A 1 82 ? 16.628 -3.379 -22.778 1.00 74.81 82 VAL A N 1
ATOM 560 C CA . VAL A 1 82 ? 15.693 -3.916 -21.775 1.00 74.81 82 VAL A CA 1
ATOM 561 C C . VAL A 1 82 ? 16.323 -5.087 -21.015 1.00 74.81 82 VAL A C 1
ATOM 563 O O . VAL A 1 82 ? 16.281 -5.117 -19.784 1.00 74.81 82 VAL A O 1
ATOM 566 N N . LEU A 1 83 ? 16.935 -6.033 -21.737 1.00 74.88 83 LEU A N 1
ATOM 567 C CA . LEU A 1 83 ? 17.604 -7.197 -21.150 1.00 74.88 83 LEU A CA 1
ATOM 568 C C . LEU A 1 83 ? 18.850 -6.802 -20.347 1.00 74.88 83 LEU A C 1
ATOM 570 O O . LEU A 1 83 ? 19.076 -7.342 -19.267 1.00 74.88 83 LEU A O 1
ATOM 574 N N . ALA A 1 84 ? 19.632 -5.835 -20.829 1.00 73.44 84 ALA A N 1
ATOM 575 C CA . ALA A 1 84 ? 20.787 -5.306 -20.112 1.00 73.44 84 ALA A CA 1
ATOM 576 C C . ALA A 1 84 ? 20.365 -4.587 -18.825 1.00 73.44 84 ALA A C 1
ATOM 578 O O . ALA A 1 84 ? 20.977 -4.795 -17.784 1.00 73.44 84 ALA A O 1
ATOM 579 N N . THR A 1 85 ? 19.289 -3.798 -18.854 1.00 67.62 85 THR A N 1
ATOM 580 C CA . THR A 1 85 ? 18.725 -3.165 -17.659 1.00 67.62 85 THR A CA 1
ATOM 581 C C . THR A 1 85 ? 18.228 -4.216 -16.671 1.00 67.62 85 THR A C 1
ATOM 583 O O . THR A 1 85 ? 18.473 -4.056 -15.480 1.00 67.62 85 THR A O 1
ATOM 586 N N . GLN A 1 86 ? 17.616 -5.316 -17.131 1.00 64.88 86 GLN A N 1
ATOM 587 C CA . GLN A 1 86 ? 17.271 -6.441 -16.253 1.00 64.88 86 GLN A CA 1
ATOM 588 C C . GLN A 1 86 ? 18.517 -7.092 -15.639 1.00 64.88 86 GLN A C 1
ATOM 590 O O . GLN A 1 86 ? 18.559 -7.271 -14.428 1.00 64.88 86 GLN A O 1
ATOM 595 N N . ALA A 1 87 ? 19.558 -7.365 -16.429 1.00 66.00 87 ALA A N 1
ATOM 596 C CA . ALA A 1 87 ? 20.803 -7.956 -15.936 1.00 66.00 87 ALA A CA 1
ATOM 597 C C . ALA A 1 87 ? 21.551 -7.039 -14.954 1.00 66.00 87 ALA A C 1
ATOM 599 O O . ALA A 1 87 ? 22.082 -7.516 -13.958 1.00 66.00 87 ALA A O 1
ATOM 600 N N . LEU A 1 88 ? 21.561 -5.724 -15.192 1.00 66.69 88 LEU A N 1
ATOM 601 C CA . LEU A 1 88 ? 22.140 -4.737 -14.278 1.00 66.69 88 LEU A CA 1
ATOM 602 C C . LEU A 1 88 ? 21.342 -4.638 -12.977 1.00 66.69 88 LEU A C 1
ATOM 604 O O . LEU A 1 88 ? 21.934 -4.496 -11.911 1.00 66.69 88 LEU A O 1
ATOM 608 N N . PHE A 1 89 ? 20.012 -4.739 -13.044 1.00 61.19 89 PHE A N 1
ATOM 609 C CA . PHE A 1 89 ? 19.169 -4.742 -11.852 1.00 61.19 89 PHE A CA 1
ATOM 610 C C . PHE A 1 89 ? 19.342 -6.038 -11.050 1.00 61.19 89 PHE A C 1
ATOM 612 O O . PHE A 1 89 ? 19.500 -5.973 -9.835 1.00 61.19 89 PHE A O 1
ATOM 619 N N . SER A 1 90 ? 19.403 -7.196 -11.717 1.00 57.22 90 SER A N 1
ATOM 620 C CA . SER A 1 90 ? 19.732 -8.486 -11.098 1.00 57.22 90 SER A CA 1
ATOM 621 C C . SER A 1 90 ? 21.127 -8.474 -10.479 1.00 57.22 90 SER A C 1
ATOM 623 O O . SER A 1 90 ? 21.259 -8.813 -9.315 1.00 57.22 90 SER A O 1
ATOM 625 N N . ALA A 1 91 ? 22.147 -7.978 -11.182 1.00 59.91 91 ALA A N 1
ATOM 626 C CA . ALA A 1 91 ? 23.504 -7.873 -10.649 1.00 59.91 91 ALA A CA 1
ATOM 627 C C . ALA A 1 91 ? 23.613 -6.871 -9.487 1.00 59.91 91 ALA A C 1
ATOM 629 O O . ALA A 1 91 ? 24.383 -7.101 -8.558 1.00 59.91 91 ALA A O 1
ATOM 630 N N . ALA A 1 92 ? 22.845 -5.776 -9.492 1.00 57.84 92 ALA A N 1
ATOM 631 C CA . ALA A 1 92 ? 22.766 -4.849 -8.361 1.00 57.84 92 ALA A CA 1
ATOM 632 C C . ALA A 1 92 ? 22.056 -5.478 -7.149 1.00 57.84 92 ALA A C 1
ATOM 634 O O . ALA A 1 92 ? 22.450 -5.222 -6.011 1.00 57.84 92 ALA A O 1
ATOM 635 N N . ILE A 1 93 ? 21.045 -6.319 -7.384 1.00 56.19 93 ILE A N 1
ATOM 636 C CA . ILE A 1 93 ? 20.365 -7.107 -6.352 1.00 56.19 93 ILE A CA 1
ATOM 637 C C . ILE A 1 93 ? 21.303 -8.192 -5.799 1.00 56.19 93 ILE A C 1
ATOM 639 O O . ILE A 1 93 ? 21.460 -8.282 -4.584 1.00 56.19 93 ILE A O 1
ATOM 643 N N . ASP A 1 94 ? 21.986 -8.947 -6.657 1.00 62.19 94 ASP A N 1
ATOM 644 C CA . ASP A 1 94 ? 22.940 -9.991 -6.268 1.00 62.19 94 ASP A CA 1
ATOM 645 C C . ASP A 1 94 ? 24.144 -9.395 -5.534 1.00 62.19 94 ASP A C 1
ATOM 647 O O . ASP A 1 94 ? 24.539 -9.905 -4.491 1.00 62.19 94 ASP A O 1
ATOM 651 N N . SER A 1 95 ? 24.666 -8.251 -5.986 1.00 58.59 95 SER A N 1
ATOM 652 C CA . SER A 1 95 ? 25.750 -7.535 -5.297 1.00 58.59 95 SER A CA 1
ATOM 653 C C . SER A 1 95 ? 25.300 -6.974 -3.943 1.00 58.59 95 SER A C 1
ATOM 655 O O . SER A 1 95 ? 26.074 -6.977 -2.984 1.00 58.59 95 SER A O 1
ATOM 657 N N . ALA A 1 96 ? 24.049 -6.515 -3.821 1.00 53.94 96 ALA A N 1
ATOM 658 C CA . ALA A 1 96 ? 23.477 -6.110 -2.537 1.00 53.94 96 ALA A CA 1
ATOM 659 C C . ALA A 1 96 ? 23.274 -7.317 -1.599 1.00 53.94 96 ALA A C 1
ATOM 661 O O . ALA A 1 96 ? 23.502 -7.203 -0.392 1.00 53.94 96 ALA A O 1
ATOM 662 N N . MET A 1 97 ? 22.913 -8.485 -2.137 1.00 54.53 97 MET A N 1
ATOM 663 C CA . MET A 1 97 ? 22.751 -9.724 -1.373 1.00 54.53 97 MET A CA 1
ATOM 664 C C . MET A 1 97 ? 24.096 -10.340 -0.954 1.00 54.53 97 MET A C 1
ATOM 666 O O . MET A 1 97 ? 24.238 -10.728 0.205 1.00 54.53 97 MET A O 1
ATOM 670 N N . GLU A 1 98 ? 25.116 -10.352 -1.816 1.00 54.72 98 GLU A N 1
ATOM 671 C CA . GLU A 1 98 ? 26.485 -10.749 -1.447 1.00 54.72 98 GLU A CA 1
ATOM 672 C C . GLU A 1 98 ? 27.092 -9.796 -0.412 1.00 54.72 98 GLU A C 1
ATOM 674 O O . GLU A 1 98 ? 27.685 -10.251 0.566 1.00 54.72 98 GLU A O 1
ATOM 679 N N . SER A 1 99 ? 26.857 -8.485 -0.539 1.00 48.31 99 SER A N 1
ATOM 680 C CA . SER A 1 99 ? 27.259 -7.502 0.481 1.00 48.31 99 SER A CA 1
ATOM 681 C C . SER A 1 99 ? 26.545 -7.727 1.819 1.00 48.31 99 SER A C 1
ATOM 683 O O . SER A 1 99 ? 27.112 -7.469 2.879 1.00 48.31 99 SER A O 1
ATOM 685 N N . THR A 1 100 ? 25.326 -8.268 1.801 1.00 45.59 100 THR A N 1
ATOM 686 C CA . THR A 1 100 ? 24.591 -8.646 3.017 1.00 45.59 100 THR A CA 1
ATOM 687 C C . THR A 1 100 ? 25.149 -9.942 3.624 1.00 45.59 100 THR A C 1
ATOM 689 O O . THR A 1 100 ? 25.251 -10.064 4.844 1.00 45.59 100 THR A O 1
ATOM 692 N N . LYS A 1 101 ? 25.608 -10.887 2.791 1.00 42.25 101 LYS A N 1
ATOM 693 C CA . LYS A 1 101 ? 26.240 -12.137 3.245 1.00 42.25 101 LYS A CA 1
ATOM 694 C C . LYS A 1 101 ? 27.647 -11.924 3.816 1.00 42.25 101 LYS A C 1
ATOM 696 O O . LYS A 1 101 ? 27.984 -12.542 4.820 1.00 42.25 101 LYS A O 1
ATOM 701 N N . ALA A 1 102 ? 28.437 -11.021 3.232 1.00 41.66 102 ALA A N 1
ATOM 702 C CA . ALA A 1 102 ? 29.770 -10.665 3.724 1.00 41.66 102 ALA A CA 1
ATOM 703 C C . ALA A 1 102 ? 29.731 -9.843 5.028 1.00 41.66 102 ALA A C 1
ATOM 705 O O . ALA A 1 102 ? 30.644 -9.942 5.845 1.00 41.66 102 ALA A O 1
ATOM 706 N N . THR A 1 103 ? 28.654 -9.086 5.274 1.00 39.56 103 THR A N 1
ATOM 707 C CA . THR A 1 103 ? 28.511 -8.290 6.507 1.00 39.56 103 THR A CA 1
ATOM 708 C C . THR A 1 103 ? 28.147 -9.159 7.723 1.00 39.56 103 THR A C 1
ATOM 710 O O . THR A 1 103 ? 28.590 -8.867 8.829 1.00 39.56 103 THR A O 1
ATOM 713 N N . ASN A 1 104 ? 27.456 -10.291 7.532 1.00 37.03 104 ASN A N 1
ATOM 714 C CA . ASN A 1 104 ? 27.103 -11.207 8.630 1.00 37.03 104 ASN A CA 1
ATOM 715 C C . ASN A 1 104 ? 28.261 -12.092 9.135 1.00 37.03 104 ASN A C 1
ATOM 717 O O . ASN A 1 104 ? 28.102 -12.757 10.154 1.00 37.03 104 ASN A O 1
ATOM 721 N N . VAL A 1 105 ? 29.422 -12.100 8.468 1.00 35.72 105 VAL A N 1
ATOM 722 C CA . VAL A 1 105 ? 30.615 -12.848 8.924 1.00 35.72 105 VAL A CA 1
ATOM 723 C C . VAL A 1 105 ? 31.654 -11.927 9.587 1.00 35.72 105 VAL A C 1
ATOM 725 O O . VAL A 1 105 ? 32.490 -12.396 10.351 1.00 35.72 105 VAL A O 1
ATOM 728 N N . ALA A 1 106 ? 31.585 -10.608 9.368 1.00 37.22 106 ALA A N 1
ATOM 729 C CA . ALA A 1 106 ? 32.591 -9.661 9.862 1.00 37.22 106 ALA A CA 1
ATOM 730 C C . ALA A 1 106 ? 32.262 -9.011 11.223 1.00 37.22 106 ALA A C 1
ATOM 732 O O . ALA A 1 106 ? 33.142 -8.412 11.832 1.00 37.22 106 ALA A O 1
ATOM 733 N N . SER A 1 107 ? 31.035 -9.137 11.744 1.00 36.00 107 SER A N 1
ATOM 734 C CA . SER A 1 107 ? 30.648 -8.520 13.030 1.00 36.00 107 SER A CA 1
ATOM 735 C C . SER A 1 107 ? 30.998 -9.345 14.276 1.00 36.00 107 SER A C 1
ATOM 737 O O . SER A 1 107 ? 30.611 -8.970 15.379 1.00 36.00 107 SER A O 1
ATOM 739 N N . GLN A 1 108 ? 31.764 -10.429 14.133 1.00 33.94 108 GLN A N 1
ATOM 740 C CA . GLN A 1 108 ? 32.285 -11.199 15.263 1.00 33.94 108 GLN A CA 1
ATOM 741 C C . GLN A 1 108 ? 33.811 -11.334 15.188 1.00 33.94 108 GLN A C 1
ATOM 743 O O . GLN A 1 108 ? 34.345 -12.436 15.219 1.00 33.94 108 GLN A O 1
ATOM 748 N N . SER A 1 109 ? 34.536 -10.221 15.060 1.00 33.62 109 SER A N 1
ATOM 749 C CA . SER A 1 109 ? 35.921 -10.113 15.540 1.00 33.62 109 SER A CA 1
ATOM 750 C C . SER A 1 109 ? 36.414 -8.669 15.527 1.00 33.62 109 SER A C 1
ATOM 752 O O . SER A 1 109 ? 36.248 -7.960 14.541 1.00 33.62 109 SER A O 1
ATOM 754 N N . ALA A 1 110 ? 37.109 -8.326 16.613 1.00 29.34 110 ALA A N 1
ATOM 755 C CA . ALA A 1 110 ? 37.981 -7.171 16.816 1.00 29.34 110 ALA A CA 1
ATOM 756 C C . ALA A 1 110 ? 37.324 -5.853 17.273 1.00 29.34 110 ALA A C 1
ATOM 758 O O . ALA A 1 110 ? 37.255 -4.862 16.551 1.00 29.34 110 ALA A O 1
ATOM 759 N N . GLU A 1 111 ? 37.000 -5.809 18.571 1.00 32.19 111 GLU A N 1
ATOM 760 C CA . GLU A 1 111 ? 37.488 -4.710 19.413 1.00 32.19 111 GLU A CA 1
ATOM 761 C C . GLU A 1 111 ? 39.015 -4.585 19.258 1.00 32.19 111 GLU A C 1
ATOM 763 O O . GLU A 1 111 ? 39.722 -5.572 19.473 1.00 32.19 111 GLU A O 1
ATOM 768 N N . THR A 1 112 ? 39.520 -3.393 18.911 1.00 23.33 112 THR A N 1
ATOM 769 C CA . THR A 1 112 ? 40.681 -2.706 19.535 1.00 23.33 112 THR A CA 1
ATOM 770 C C . THR A 1 112 ? 41.279 -1.625 18.611 1.00 23.33 112 THR A C 1
ATOM 772 O O . THR A 1 112 ? 41.590 -1.889 17.455 1.00 23.33 112 THR A O 1
ATOM 775 N N . ALA A 1 113 ? 41.526 -0.454 19.220 1.00 27.50 113 ALA A N 1
ATOM 776 C CA . ALA A 1 113 ? 42.480 0.621 18.883 1.00 27.50 113 ALA A CA 1
ATOM 777 C C . ALA A 1 113 ? 42.106 1.739 17.873 1.00 27.50 113 ALA A C 1
ATOM 779 O O . ALA A 1 113 ? 42.271 1.621 16.665 1.00 27.50 113 ALA A O 1
ATOM 780 N N . SER A 1 114 ? 41.679 2.859 18.475 1.00 28.17 114 SER A N 1
ATOM 781 C CA . SER A 1 114 ? 42.167 4.255 18.384 1.00 28.17 114 SER A CA 1
ATOM 782 C C . SER A 1 114 ? 42.587 4.941 17.065 1.00 28.17 114 SER A C 1
ATOM 784 O O . SER A 1 114 ? 43.515 4.528 16.384 1.00 28.17 114 SER A O 1
ATOM 786 N N . GLU A 1 115 ? 41.972 6.128 16.891 1.00 29.17 115 GLU A N 1
ATOM 787 C CA . GLU A 1 115 ? 42.530 7.447 16.495 1.00 29.17 115 GLU A CA 1
ATOM 788 C C . GLU A 1 115 ? 43.259 7.618 15.142 1.00 29.17 115 GLU A C 1
ATOM 790 O O . GLU A 1 115 ? 44.404 7.224 14.988 1.00 29.17 115 GLU A O 1
ATOM 795 N N . GLN A 1 116 ? 42.667 8.357 14.183 1.00 26.48 116 GLN A N 1
ATOM 796 C CA . GLN A 1 116 ? 42.878 9.812 13.984 1.00 26.48 116 GLN A CA 1
ATOM 797 C C . GLN A 1 116 ? 42.194 10.367 12.705 1.00 26.48 116 GLN A C 1
ATOM 799 O O . GLN A 1 116 ? 42.283 9.822 11.611 1.00 26.48 116 GLN A O 1
ATOM 804 N N . LYS A 1 117 ? 41.543 11.518 12.906 1.00 30.31 117 LYS A N 1
ATOM 805 C CA . LYS A 1 117 ? 41.089 12.609 12.014 1.00 30.31 117 LYS A CA 1
ATOM 806 C C . LYS A 1 117 ? 41.658 12.690 10.574 1.00 30.31 117 LYS A C 1
ATOM 808 O O . LYS A 1 117 ? 42.857 12.883 10.419 1.00 30.31 117 LYS A O 1
ATOM 813 N N . SER A 1 118 ? 40.782 12.791 9.561 1.00 28.38 118 SER A N 1
ATOM 814 C CA . SER A 1 118 ? 40.770 13.910 8.589 1.00 28.38 118 SER A CA 1
ATOM 815 C C . SER A 1 118 ? 39.509 13.925 7.708 1.00 28.38 118 SER A C 1
ATOM 817 O O . SER A 1 118 ? 38.926 12.901 7.375 1.00 28.38 118 SER A O 1
ATOM 819 N N . GLU A 1 119 ? 39.126 15.146 7.368 1.00 34.72 119 GLU A N 1
ATOM 820 C CA . GLU A 1 119 ? 37.915 15.668 6.741 1.00 34.72 119 GLU A CA 1
ATOM 821 C C . GLU A 1 119 ? 37.790 15.393 5.231 1.00 34.72 119 GLU A C 1
ATOM 823 O O . GLU A 1 119 ? 38.774 15.552 4.512 1.00 34.72 119 GLU A O 1
ATOM 828 N N . ALA A 1 120 ? 36.579 15.054 4.759 1.00 28.44 120 ALA A N 1
ATOM 829 C CA . ALA A 1 120 ? 35.946 15.578 3.533 1.00 28.44 120 ALA A CA 1
ATOM 830 C C . ALA A 1 120 ? 34.569 14.913 3.297 1.00 28.44 120 ALA A C 1
ATOM 832 O O . ALA A 1 120 ? 34.456 13.691 3.210 1.00 28.44 120 ALA A O 1
ATOM 833 N N . ALA A 1 121 ? 33.526 15.729 3.154 1.00 36.31 121 ALA A N 1
ATOM 834 C CA . ALA A 1 121 ? 32.177 15.355 2.716 1.00 36.31 121 ALA A CA 1
ATOM 835 C C . ALA A 1 121 ? 31.876 16.014 1.349 1.00 36.31 121 ALA A C 1
ATOM 837 O O . ALA A 1 121 ? 32.603 16.936 0.975 1.00 36.31 121 ALA A O 1
ATOM 838 N N . PRO A 1 122 ? 30.778 15.683 0.638 1.00 42.88 122 PRO A N 1
ATOM 839 C CA . PRO A 1 122 ? 29.944 14.483 0.700 1.00 42.88 122 PRO A CA 1
ATOM 840 C C . PRO A 1 122 ? 29.823 13.800 -0.683 1.00 42.88 122 PRO A C 1
ATOM 842 O O . PRO A 1 122 ? 29.772 14.446 -1.725 1.00 42.88 122 PRO A O 1
ATOM 845 N N . ALA A 1 123 ? 29.678 12.478 -0.705 1.00 31.61 123 ALA A N 1
ATOM 846 C CA . ALA A 1 123 ? 29.047 11.793 -1.829 1.00 31.61 123 ALA A CA 1
ATOM 847 C C . ALA A 1 123 ? 27.970 10.882 -1.247 1.00 31.61 123 ALA A C 1
ATOM 849 O O . ALA A 1 123 ? 28.277 9.827 -0.689 1.00 31.61 123 ALA A O 1
ATOM 850 N N . GLU A 1 124 ? 26.719 11.338 -1.332 1.00 39.41 124 GLU A N 1
ATOM 851 C CA . GLU A 1 124 ? 25.518 10.580 -0.993 1.00 39.41 124 GLU A CA 1
ATOM 852 C C . GLU A 1 124 ? 25.468 9.296 -1.828 1.00 39.41 124 GLU A C 1
ATOM 854 O O . GLU A 1 124 ? 24.967 9.240 -2.948 1.00 39.41 124 GLU A O 1
ATOM 859 N N . LYS A 1 125 ? 26.022 8.226 -1.267 1.00 32.94 125 LYS A N 1
ATOM 860 C CA . LYS A 1 125 ? 25.628 6.864 -1.591 1.00 32.94 125 LYS A CA 1
ATOM 861 C C . LYS A 1 125 ? 24.660 6.453 -0.498 1.00 32.94 125 LYS A C 1
ATOM 863 O O . LYS A 1 125 ? 25.095 5.967 0.545 1.00 32.94 125 LYS A O 1
ATOM 868 N N . SER A 1 126 ? 23.363 6.649 -0.735 1.00 37.53 126 SER A N 1
ATOM 869 C CA . SER A 1 126 ? 22.311 6.013 0.057 1.00 37.53 126 SER A CA 1
ATOM 870 C C . SER A 1 126 ? 22.495 4.500 -0.047 1.00 37.53 126 SER A C 1
ATOM 872 O O . SER A 1 126 ? 22.027 3.836 -0.974 1.00 37.53 126 SER A O 1
ATOM 874 N N . LYS A 1 127 ? 23.249 3.949 0.907 1.00 31.41 127 LYS A N 1
ATOM 875 C CA . LYS A 1 127 ? 23.223 2.537 1.257 1.00 31.41 127 LYS A CA 1
ATOM 876 C C . LYS A 1 127 ? 21.760 2.205 1.538 1.00 31.41 127 LYS A C 1
ATOM 878 O O . LYS A 1 127 ? 21.227 2.643 2.553 1.00 31.41 127 LYS A O 1
ATOM 883 N N . LYS A 1 128 ? 21.114 1.403 0.687 1.00 38.59 128 LYS A N 1
ATOM 884 C CA . LYS A 1 128 ? 19.912 0.671 1.099 1.00 38.59 128 LYS A CA 1
ATOM 885 C C . LYS A 1 128 ? 20.329 -0.310 2.197 1.00 38.59 128 LYS A C 1
ATOM 887 O O . LYS A 1 128 ? 20.644 -1.464 1.926 1.00 38.59 128 LYS A O 1
ATOM 892 N N . LYS A 1 129 ? 20.344 0.168 3.443 1.00 37.28 129 LYS A N 1
ATOM 893 C CA . LYS A 1 129 ? 19.996 -0.667 4.591 1.00 37.28 129 LYS A CA 1
ATOM 894 C C . LYS A 1 129 ? 18.643 -1.304 4.261 1.00 37.28 129 LYS A C 1
ATOM 896 O O . LYS A 1 129 ? 17.806 -0.642 3.637 1.00 37.28 129 LYS A O 1
ATOM 901 N N . GLY A 1 130 ? 18.424 -2.569 4.625 1.00 47.00 130 GLY A N 1
ATOM 902 C CA . GLY A 1 130 ? 17.061 -3.106 4.658 1.00 47.00 130 GLY A CA 1
ATOM 903 C C . GLY A 1 130 ? 16.187 -2.065 5.353 1.00 47.00 130 GLY A C 1
ATOM 904 O O . GLY A 1 130 ? 16.585 -1.564 6.404 1.00 47.00 130 GLY A O 1
ATOM 905 N N . ARG A 1 131 ? 15.113 -1.607 4.695 1.00 59.81 131 ARG A N 1
ATOM 906 C CA . ARG A 1 131 ? 14.252 -0.577 5.282 1.00 59.81 131 ARG A CA 1
ATOM 907 C C . ARG A 1 131 ? 13.614 -1.205 6.509 1.00 59.81 131 ARG A C 1
ATOM 909 O O . ARG A 1 131 ? 12.715 -2.025 6.380 1.00 59.81 131 ARG A O 1
ATOM 916 N N . GLU A 1 132 ? 14.167 -0.888 7.665 1.00 76.44 132 GLU A N 1
ATOM 917 C CA . GLU A 1 132 ? 13.645 -1.310 8.949 1.00 76.44 132 GLU A CA 1
ATOM 918 C C . GLU A 1 132 ? 12.440 -0.423 9.237 1.00 76.44 132 GLU A C 1
ATOM 920 O O . GLU A 1 132 ? 12.556 0.803 9.286 1.00 76.44 132 GLU A O 1
ATOM 925 N N . TYR A 1 133 ? 11.262 -1.030 9.318 1.00 86.12 133 TYR A N 1
ATOM 926 C CA . TYR A 1 133 ? 10.030 -0.328 9.641 1.00 86.12 133 TYR A CA 1
ATOM 927 C C . TYR A 1 133 ? 9.778 -0.475 11.136 1.00 86.12 133 TYR A C 1
ATOM 929 O O . TYR A 1 133 ? 9.792 -1.585 11.658 1.00 86.12 133 TYR A O 1
ATOM 937 N N . ALA A 1 134 ? 9.527 0.642 11.809 1.00 87.81 134 ALA A N 1
ATOM 938 C CA . ALA A 1 134 ? 9.127 0.655 13.207 1.00 87.81 134 ALA A CA 1
ATOM 939 C C . ALA A 1 134 ? 7.639 1.001 13.275 1.00 87.81 134 ALA A C 1
ATOM 941 O O . ALA A 1 134 ? 7.277 2.171 13.145 1.00 87.81 134 ALA A O 1
ATOM 942 N N . VAL A 1 135 ? 6.786 -0.016 13.418 1.00 95.06 135 VAL A N 1
ATOM 943 C CA . VAL A 1 135 ? 5.336 0.138 13.588 1.00 95.06 135 VAL A CA 1
ATOM 944 C C . VAL A 1 135 ? 4.762 -0.984 14.450 1.00 95.06 135 VAL A C 1
ATOM 946 O O . VAL A 1 135 ? 5.201 -2.125 14.335 1.00 95.06 135 VAL A O 1
ATOM 949 N N . THR A 1 136 ? 3.770 -0.657 15.274 1.00 90.19 136 THR A N 1
ATOM 950 C CA . THR A 1 136 ? 2.972 -1.605 16.063 1.00 90.19 136 THR A CA 1
ATOM 951 C C . THR A 1 136 ? 1.482 -1.302 15.946 1.00 90.19 136 THR A C 1
ATOM 953 O O . THR A 1 136 ? 1.080 -0.164 15.687 1.00 90.19 136 THR A O 1
ATOM 956 N N . ILE A 1 137 ? 0.654 -2.328 16.145 1.00 96.75 137 ILE A N 1
ATOM 957 C CA . ILE A 1 137 ? -0.798 -2.216 16.285 1.00 96.75 137 ILE A CA 1
ATOM 958 C C . ILE A 1 137 ? -1.144 -2.173 17.779 1.00 96.75 137 ILE A C 1
ATOM 960 O O . ILE A 1 137 ? -1.134 -3.186 18.486 1.00 96.75 137 ILE A O 1
ATOM 964 N N . ASP A 1 138 ? -1.485 -0.989 18.280 1.00 91.56 138 ASP A N 1
ATOM 965 C CA . ASP A 1 138 ? -1.557 -0.764 19.723 1.00 91.56 138 ASP A CA 1
ATOM 966 C C . ASP A 1 138 ? -2.916 -1.180 20.289 1.00 91.56 138 ASP A C 1
ATOM 968 O O . ASP A 1 138 ? -3.016 -2.056 21.154 1.00 91.56 138 ASP A O 1
ATOM 972 N N . SER A 1 139 ? -3.984 -0.569 19.782 1.00 93.94 139 SER A N 1
ATOM 973 C CA . SER A 1 139 ? -5.346 -0.726 20.297 1.00 93.94 139 SER A CA 1
ATOM 974 C C . SER A 1 139 ? -6.385 -0.500 19.206 1.00 93.94 139 SER A C 1
ATOM 976 O O . SER A 1 139 ? -6.075 0.042 18.144 1.00 93.94 139 SER A O 1
ATOM 978 N N . ALA A 1 140 ? -7.626 -0.887 19.485 1.00 96.94 140 ALA A N 1
ATOM 979 C CA . ALA A 1 140 ? -8.756 -0.612 18.618 1.00 96.94 140 ALA A CA 1
ATOM 980 C C . ALA A 1 140 ? -9.987 -0.220 19.444 1.00 96.94 140 ALA A C 1
ATOM 982 O O . ALA A 1 140 ? -10.119 -0.629 20.598 1.00 96.94 140 ALA A O 1
ATOM 983 N N . LYS A 1 141 ? -10.869 0.589 18.856 1.00 96.31 141 LYS A N 1
ATOM 984 C CA . LYS A 1 141 ? -12.165 0.968 19.428 1.00 96.31 141 LYS A CA 1
ATOM 985 C C . LYS A 1 141 ? -13.236 0.972 18.347 1.00 96.31 141 LYS A C 1
ATOM 987 O O . LYS A 1 141 ? -12.971 1.386 17.219 1.00 96.31 141 LYS A O 1
ATOM 992 N N . VAL A 1 142 ? -14.452 0.567 18.693 1.00 96.94 142 VAL A N 1
ATOM 993 C CA . VAL A 1 142 ? -15.599 0.644 17.784 1.00 96.94 142 VAL A CA 1
ATOM 994 C C . VAL A 1 142 ? -16.315 1.974 17.982 1.00 96.94 142 VAL A C 1
ATOM 996 O O . VAL A 1 142 ? -16.611 2.376 19.105 1.00 96.94 142 VAL A O 1
ATOM 999 N N . VAL A 1 143 ? -16.600 2.667 16.884 1.00 95.31 143 VAL A N 1
ATOM 1000 C CA . VAL A 1 143 ? -17.384 3.907 16.874 1.00 95.31 143 VAL A CA 1
ATOM 1001 C C . VAL A 1 143 ? -18.515 3.804 15.858 1.00 95.31 143 VAL A C 1
ATOM 1003 O O . VAL A 1 143 ? -18.412 3.082 14.868 1.00 95.31 143 VAL A O 1
ATOM 1006 N N . GLU A 1 144 ? -19.600 4.540 16.074 1.00 93.19 144 GLU A N 1
ATOM 1007 C CA . GLU A 1 144 ? -20.653 4.681 15.067 1.00 93.19 144 GLU A CA 1
ATOM 1008 C C . GLU A 1 144 ? -20.349 5.853 14.129 1.00 93.19 144 GLU A C 1
ATOM 1010 O O . GLU A 1 144 ? -19.902 6.922 14.557 1.00 93.19 144 GLU A O 1
ATOM 1015 N N . SER A 1 145 ? -20.612 5.665 12.836 1.00 89.31 145 SER A N 1
ATOM 1016 C CA . SER A 1 145 ? -20.494 6.733 11.850 1.00 89.31 145 SER A CA 1
ATOM 1017 C C . SER A 1 145 ? -21.495 7.848 12.146 1.00 89.31 145 SER A C 1
ATOM 1019 O O . SER A 1 145 ? -22.703 7.624 12.225 1.00 89.31 145 SER A O 1
ATOM 1021 N N . LYS A 1 146 ? -21.006 9.089 12.206 1.00 81.12 146 LYS A N 1
ATOM 1022 C CA . LYS A 1 146 ? -21.865 10.280 12.332 1.00 81.12 146 LYS A CA 1
ATOM 1023 C C . LYS A 1 146 ? -22.659 10.594 11.060 1.00 81.12 146 LYS A C 1
ATOM 1025 O O . LYS A 1 146 ? -23.616 11.361 11.114 1.00 81.12 146 LYS A O 1
ATOM 1030 N N . TYR A 1 147 ? -22.253 10.032 9.922 1.00 79.31 147 TYR A N 1
ATOM 1031 C CA . TYR A 1 147 ? -22.797 10.360 8.601 1.00 79.31 147 TYR A CA 1
ATOM 1032 C C . TYR A 1 147 ? -23.712 9.265 8.047 1.00 79.31 147 TYR A C 1
ATOM 1034 O O . TYR A 1 147 ? -24.581 9.550 7.226 1.00 79.31 147 TYR A O 1
ATOM 1042 N N . GLN A 1 148 ? -23.528 8.019 8.492 1.00 84.31 148 GLN A N 1
ATOM 1043 C CA . GLN A 1 148 ? -24.306 6.865 8.051 1.00 84.31 148 GLN A CA 1
ATOM 1044 C C . GLN A 1 148 ? -24.824 6.095 9.263 1.00 84.31 148 GLN A C 1
ATOM 1046 O O . GLN A 1 148 ? -24.085 5.390 9.948 1.00 84.31 148 GLN A O 1
ATOM 1051 N N . LYS A 1 149 ? -26.121 6.242 9.539 1.00 86.31 149 LYS A N 1
ATOM 1052 C CA . LYS A 1 149 ? -26.756 5.603 10.692 1.00 86.31 149 LYS A CA 1
ATOM 1053 C C . LYS A 1 149 ? -26.643 4.079 10.592 1.00 86.31 149 LYS A C 1
ATOM 1055 O O . LYS A 1 149 ? -27.043 3.499 9.588 1.00 86.31 149 LYS A O 1
ATOM 1060 N N . GLY A 1 150 ? -26.163 3.451 11.662 1.00 85.75 150 GLY A N 1
ATOM 1061 C CA . GLY A 1 150 ? -26.007 1.997 11.754 1.00 85.75 150 GLY A CA 1
ATOM 1062 C C . GLY A 1 150 ? -24.676 1.464 11.218 1.00 85.75 150 GLY A C 1
ATOM 1063 O O . GLY A 1 150 ? -24.382 0.292 11.436 1.00 85.75 150 GLY A O 1
ATOM 1064 N N . THR A 1 151 ? -23.847 2.298 10.583 1.00 92.19 151 THR A N 1
ATOM 1065 C CA . THR A 1 151 ? -22.495 1.900 10.178 1.00 92.19 151 THR A CA 1
ATOM 1066 C C . THR A 1 151 ? -21.559 1.974 11.380 1.00 92.19 151 THR A C 1
ATOM 1068 O O . THR A 1 151 ? -21.335 3.056 11.928 1.00 92.19 151 THR A O 1
ATOM 1071 N N . LYS A 1 152 ? -20.991 0.831 11.775 1.00 96.00 152 LYS A N 1
ATOM 1072 C CA . LYS A 1 152 ? -19.944 0.751 12.800 1.00 96.00 152 LYS A CA 1
ATOM 1073 C C . LYS A 1 152 ? -18.566 0.733 12.147 1.00 96.00 152 LYS A C 1
ATOM 1075 O O . LYS A 1 152 ? -18.367 0.110 11.108 1.00 96.00 152 LYS A O 1
ATOM 1080 N N . ILE A 1 153 ? -17.617 1.423 12.763 1.00 97.00 153 ILE A N 1
ATOM 1081 C CA . ILE A 1 153 ? -16.249 1.578 12.278 1.00 97.00 153 ILE A CA 1
ATOM 1082 C C . ILE A 1 153 ? -15.311 1.104 13.382 1.00 97.00 153 ILE A C 1
ATOM 1084 O O . ILE A 1 153 ? -15.358 1.618 14.498 1.00 97.00 153 ILE A O 1
ATOM 1088 N N . MET A 1 154 ? -14.446 0.146 13.065 1.00 97.44 154 MET A N 1
ATOM 1089 C CA . MET A 1 154 ? -13.302 -0.198 13.898 1.00 97.44 154 MET A CA 1
ATOM 1090 C C . MET A 1 154 ? -12.197 0.828 13.650 1.00 97.44 154 MET A C 1
ATOM 1092 O O . MET A 1 154 ? -11.657 0.911 12.547 1.00 97.44 154 MET A O 1
ATOM 1096 N N . VAL A 1 155 ? -11.868 1.623 14.664 1.00 97.94 155 VAL A N 1
ATOM 1097 C CA . VAL A 1 155 ? -10.766 2.588 14.640 1.00 97.94 155 VAL A CA 1
ATOM 1098 C C . VAL A 1 155 ? -9.562 1.953 15.313 1.00 97.94 155 VAL A C 1
ATOM 1100 O O . VAL A 1 155 ? -9.586 1.701 16.515 1.00 97.94 155 VAL A O 1
ATOM 1103 N N . ILE A 1 156 ? -8.513 1.703 14.538 1.00 98.31 156 ILE A N 1
ATOM 1104 C CA . ILE A 1 156 ? -7.285 1.048 14.990 1.00 98.31 156 ILE A CA 1
ATOM 1105 C C . ILE A 1 156 ? -6.186 2.097 15.133 1.00 98.31 156 ILE A C 1
ATOM 1107 O O . ILE A 1 156 ? -5.968 2.898 14.222 1.00 98.31 156 ILE A O 1
ATOM 1111 N N . THR A 1 157 ? -5.505 2.089 16.276 1.00 97.69 157 THR A N 1
ATOM 1112 C CA . THR A 1 157 ? -4.393 2.991 16.596 1.00 97.69 157 THR A CA 1
ATOM 1113 C C . THR A 1 157 ? -3.062 2.288 16.353 1.00 97.69 157 THR A C 1
ATOM 1115 O O . THR A 1 157 ? -2.838 1.186 16.857 1.00 97.69 157 THR A O 1
ATOM 1118 N N . TYR A 1 158 ? -2.181 2.953 15.612 1.00 97.50 158 TYR A N 1
ATOM 1119 C CA . TYR A 1 158 ? -0.838 2.494 15.282 1.00 97.50 158 TYR A CA 1
ATOM 1120 C C . TYR A 1 158 ? 0.193 3.470 15.840 1.00 97.50 158 TYR A C 1
ATOM 1122 O O . TYR A 1 158 ? 0.085 4.675 15.594 1.00 97.50 158 TYR A O 1
ATOM 1130 N N . SER A 1 159 ? 1.224 2.956 16.505 1.00 93.56 159 SER A N 1
ATOM 1131 C CA . SER A 1 159 ? 2.443 3.707 16.809 1.00 93.56 159 SER A CA 1
ATOM 1132 C C . SER A 1 159 ? 3.478 3.409 15.742 1.00 93.56 159 SER A C 1
ATOM 1134 O O . SER A 1 159 ? 3.755 2.246 15.463 1.00 93.56 159 SER A O 1
ATOM 1136 N N . TRP A 1 160 ? 4.057 4.440 15.133 1.00 94.12 160 TRP A N 1
ATOM 1137 C CA . TRP A 1 160 ? 5.098 4.261 14.125 1.00 94.12 160 TRP A CA 1
ATOM 1138 C C . TRP A 1 160 ? 6.142 5.372 14.162 1.00 94.12 160 TRP A C 1
ATOM 1140 O O . TRP A 1 160 ? 5.862 6.498 14.576 1.00 94.12 160 TRP A O 1
ATOM 1150 N N . THR A 1 161 ? 7.343 5.055 13.687 1.00 90.38 161 THR A N 1
ATOM 1151 C CA . THR A 1 161 ? 8.443 6.011 13.526 1.00 90.38 161 THR A CA 1
ATOM 1152 C C . THR A 1 161 ? 8.803 6.124 12.056 1.00 90.38 161 THR A C 1
ATOM 1154 O O . THR A 1 161 ? 8.998 5.107 11.387 1.00 90.38 161 THR A O 1
ATOM 1157 N N . ASN A 1 162 ? 8.948 7.350 11.547 1.00 91.31 162 ASN A N 1
ATOM 1158 C CA . ASN A 1 162 ? 9.514 7.533 10.215 1.00 91.31 162 ASN A CA 1
ATOM 1159 C C . ASN A 1 162 ? 11.010 7.178 10.235 1.00 91.31 162 ASN A C 1
ATOM 1161 O O . ASN A 1 162 ? 11.828 7.949 10.729 1.00 91.31 162 ASN A O 1
ATOM 1165 N N . THR A 1 163 ? 11.369 6.014 9.701 1.00 87.62 163 THR A N 1
ATOM 1166 C CA . THR A 1 163 ? 12.758 5.541 9.592 1.00 87.62 163 THR A CA 1
ATOM 1167 C C . THR A 1 163 ? 13.423 5.921 8.265 1.00 87.62 163 THR A C 1
ATOM 1169 O O . THR A 1 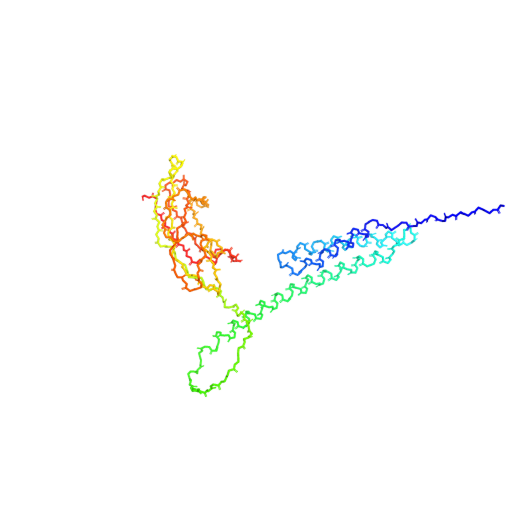163 ? 14.583 5.572 8.038 1.00 87.62 163 THR A O 1
ATOM 1172 N N . GLU A 1 164 ? 12.719 6.633 7.376 1.00 84.81 164 GLU A N 1
ATOM 1173 C CA . GLU A 1 164 ? 13.288 7.152 6.132 1.00 84.81 164 GLU A CA 1
ATOM 1174 C C . GLU A 1 164 ? 14.157 8.393 6.389 1.00 84.81 164 GLU A C 1
ATOM 1176 O O . GLU A 1 164 ? 13.977 9.120 7.361 1.00 84.81 164 GLU A O 1
ATOM 1181 N N . GLU A 1 165 ? 15.088 8.674 5.475 1.00 88.12 165 GLU A N 1
ATOM 1182 C CA . GLU A 1 165 ? 15.954 9.868 5.522 1.00 88.12 165 GLU A CA 1
ATOM 1183 C C . GLU A 1 165 ? 15.221 11.159 5.108 1.00 88.12 165 GLU A C 1
ATOM 1185 O O . GLU A 1 165 ? 15.766 12.255 5.218 1.00 88.12 165 GLU A O 1
ATOM 1190 N N . LYS A 1 166 ? 13.977 11.037 4.633 1.00 91.50 166 LYS A N 1
ATOM 1191 C CA . LYS A 1 166 ? 13.121 12.136 4.177 1.00 91.50 166 LYS A CA 1
ATOM 1192 C C . LYS A 1 166 ? 11.779 12.113 4.894 1.00 91.50 166 LYS A C 1
ATOM 1194 O O . LYS A 1 166 ? 11.377 11.089 5.446 1.00 91.50 166 LYS A O 1
ATOM 1199 N N . ASP A 1 167 ? 11.066 13.230 4.824 1.00 95.75 167 ASP A N 1
ATOM 1200 C CA . ASP A 1 167 ? 9.688 13.318 5.295 1.00 95.75 167 ASP A CA 1
ATOM 1201 C C . ASP A 1 167 ? 8.819 12.240 4.626 1.00 95.75 167 ASP A C 1
ATOM 1203 O O . ASP A 1 167 ? 8.941 11.970 3.422 1.00 95.75 167 ASP A O 1
ATOM 1207 N N . SER A 1 168 ? 7.963 11.606 5.425 1.00 93.69 168 SER A N 1
ATOM 1208 C CA . SER A 1 168 ? 7.028 10.599 4.936 1.00 93.69 168 SER A CA 1
ATOM 1209 C C . SER A 1 168 ? 5.733 10.584 5.734 1.00 93.69 168 SER A C 1
ATOM 1211 O O . SER A 1 168 ? 5.701 10.995 6.892 1.00 93.69 168 SER A O 1
ATOM 1213 N N . ALA A 1 169 ? 4.670 10.074 5.124 1.00 97.12 169 ALA A N 1
ATOM 1214 C CA . ALA A 1 169 ? 3.372 9.881 5.752 1.00 97.12 169 ALA A CA 1
ATOM 1215 C C . ALA A 1 169 ? 3.082 8.393 5.987 1.00 97.12 169 ALA A C 1
ATOM 1217 O O . ALA A 1 169 ? 3.590 7.524 5.270 1.00 97.12 169 ALA A O 1
ATOM 1218 N N . PHE A 1 170 ? 2.202 8.096 6.949 1.00 96.38 170 PHE A N 1
ATOM 1219 C CA . PHE A 1 170 ? 1.814 6.721 7.273 1.00 96.38 170 PHE A CA 1
ATOM 1220 C C . PHE A 1 170 ? 1.272 5.998 6.034 1.00 96.38 170 PHE A C 1
ATOM 1222 O O . PHE A 1 170 ? 1.798 4.955 5.657 1.00 96.38 170 PHE A O 1
ATOM 1229 N N . ILE A 1 171 ? 0.307 6.603 5.329 1.00 95.12 171 ILE A N 1
ATOM 1230 C CA . ILE A 1 171 ? -0.333 5.988 4.151 1.00 95.12 171 ILE A CA 1
ATOM 1231 C C . ILE A 1 171 ? 0.573 5.873 2.919 1.00 95.12 171 ILE A C 1
ATOM 1233 O O . ILE A 1 171 ? 0.199 5.209 1.959 1.00 95.12 171 ILE A O 1
ATOM 1237 N N . SER A 1 172 ? 1.730 6.543 2.896 1.00 92.69 172 SER A N 1
ATOM 1238 C CA . SER A 1 172 ? 2.698 6.431 1.795 1.00 92.69 172 SER A CA 1
ATOM 1239 C C . SER A 1 172 ? 3.817 5.437 2.083 1.00 92.69 172 SER A C 1
ATOM 1241 O O . SER A 1 172 ? 4.564 5.087 1.172 1.00 92.69 172 SER A O 1
ATOM 1243 N N . THR A 1 173 ? 3.958 5.003 3.335 1.00 93.81 173 THR A N 1
ATOM 1244 C CA . THR A 1 173 ? 5.029 4.104 3.780 1.00 93.81 173 THR A CA 1
ATOM 1245 C C . THR A 1 173 ? 4.477 2.736 4.169 1.00 93.81 173 THR A C 1
ATOM 1247 O O . THR A 1 173 ? 5.088 1.711 3.853 1.00 93.81 173 THR A O 1
ATOM 1250 N N . LEU A 1 174 ? 3.305 2.709 4.801 1.00 95.88 174 LEU A N 1
ATOM 1251 C CA . LEU A 1 174 ? 2.681 1.534 5.388 1.00 95.88 174 LEU A CA 1
ATOM 1252 C C . LEU A 1 174 ? 1.282 1.310 4.800 1.00 95.88 174 LEU A C 1
ATOM 1254 O O . LEU A 1 174 ? 0.574 2.240 4.423 1.00 95.88 174 LEU A O 1
ATOM 1258 N N . SER A 1 175 ? 0.888 0.044 4.733 1.00 95.62 175 SER A N 1
ATOM 1259 C CA . SER A 1 175 ? -0.446 -0.421 4.378 1.00 95.62 175 SER A CA 1
ATOM 1260 C C . SER A 1 175 ? -1.047 -1.089 5.608 1.00 95.62 175 SER A C 1
ATOM 1262 O O . SER A 1 175 ? -0.598 -2.158 6.021 1.00 95.62 175 SER A O 1
ATOM 1264 N N . ALA A 1 176 ? -2.037 -0.424 6.199 1.00 97.62 176 ALA A N 1
ATOM 1265 C CA . ALA A 1 176 ? -2.868 -0.967 7.264 1.00 97.62 176 ALA A CA 1
ATOM 1266 C C . ALA A 1 176 ? -4.086 -1.649 6.640 1.00 97.62 176 ALA A C 1
ATOM 1268 O O . ALA A 1 176 ? -4.785 -1.029 5.842 1.00 97.62 176 ALA A O 1
ATOM 1269 N N . ARG A 1 177 ? -4.342 -2.903 7.002 1.00 97.38 177 ARG A N 1
ATOM 1270 C CA . ARG A 1 177 ? -5.484 -3.687 6.520 1.00 97.38 177 ARG A CA 1
ATOM 1271 C C . ARG A 1 177 ? -6.195 -4.327 7.700 1.00 97.38 177 ARG A C 1
ATOM 1273 O O . ARG A 1 177 ? -5.576 -4.598 8.727 1.00 97.38 177 ARG A O 1
ATOM 1280 N N . ALA A 1 178 ? -7.487 -4.564 7.549 1.00 98.06 178 ALA A N 1
ATOM 1281 C CA . ALA A 1 178 ? -8.291 -5.255 8.542 1.00 98.06 178 ALA A CA 1
ATOM 1282 C C . ALA A 1 178 ? -9.220 -6.237 7.837 1.00 98.06 178 ALA A C 1
ATOM 1284 O O . ALA A 1 178 ? -9.741 -5.926 6.768 1.00 98.06 178 ALA A O 1
ATOM 1285 N N . PHE A 1 179 ? -9.425 -7.406 8.430 1.00 98.06 179 PHE A N 1
ATOM 1286 C CA . PHE A 1 179 ? -10.206 -8.489 7.850 1.00 98.06 179 PHE A CA 1
ATOM 1287 C C . PHE A 1 179 ? -11.266 -8.973 8.838 1.00 98.06 179 PHE A C 1
ATOM 1289 O O . PHE A 1 179 ? -10.976 -9.135 10.022 1.00 98.06 179 PHE A O 1
ATOM 1296 N N . GLN A 1 180 ? -12.467 -9.258 8.337 1.00 96.81 180 GLN A N 1
ATOM 1297 C CA . GLN A 1 180 ? -13.492 -10.035 9.041 1.00 96.81 180 GLN A CA 1
ATOM 1298 C C . GLN A 1 180 ? -13.879 -11.225 8.181 1.00 96.81 180 GLN A C 1
ATOM 1300 O O . GLN A 1 180 ? -14.084 -11.084 6.975 1.00 96.81 180 GLN A O 1
ATOM 1305 N N . ASN A 1 181 ? -13.965 -12.406 8.793 1.00 94.06 181 ASN A N 1
ATOM 1306 C CA . ASN A 1 181 ? -14.370 -13.636 8.106 1.00 94.06 181 ASN A CA 1
ATOM 1307 C C . ASN A 1 181 ? -13.546 -13.920 6.827 1.00 94.06 181 ASN A C 1
ATOM 1309 O O . ASN A 1 181 ? -14.058 -14.450 5.844 1.00 94.06 181 ASN A O 1
ATOM 1313 N N . GLY A 1 182 ? -12.264 -13.530 6.828 1.00 92.56 182 GLY A N 1
ATOM 1314 C CA . GLY A 1 182 ? -11.349 -13.674 5.689 1.00 92.56 182 GLY A CA 1
ATOM 1315 C C . GLY A 1 182 ? -11.512 -12.635 4.571 1.00 92.56 182 GLY A C 1
ATOM 1316 O O . GLY A 1 182 ? -10.837 -12.745 3.550 1.00 92.56 182 GLY A O 1
ATOM 1317 N N . VAL A 1 183 ? -12.374 -11.628 4.739 1.00 96.50 183 VAL A N 1
ATOM 1318 C CA . VAL A 1 183 ? -12.622 -10.563 3.756 1.00 96.50 183 VAL A CA 1
ATOM 1319 C C . VAL A 1 183 ? -12.078 -9.233 4.266 1.00 96.50 183 VAL A C 1
ATOM 1321 O O . VAL A 1 183 ? -12.295 -8.871 5.421 1.00 96.50 183 VAL A O 1
ATOM 1324 N N . GLU A 1 184 ? -11.374 -8.500 3.401 1.00 97.50 184 GLU A N 1
ATOM 1325 C CA . GLU A 1 184 ? -10.823 -7.181 3.727 1.00 97.50 184 GLU A CA 1
ATOM 1326 C C . GLU A 1 184 ? -11.942 -6.148 3.921 1.00 97.50 184 GLU A C 1
ATOM 1328 O O . GLU A 1 184 ? -12.843 -6.006 3.088 1.00 97.50 184 GLU A O 1
ATOM 1333 N N . LEU A 1 185 ? -11.868 -5.415 5.028 1.00 97.88 185 LEU A N 1
ATOM 1334 C CA . LEU A 1 185 ? -12.783 -4.337 5.362 1.00 97.88 185 LEU A CA 1
ATOM 1335 C C . LEU A 1 185 ? -12.451 -3.072 4.576 1.00 97.88 185 LEU A C 1
ATOM 1337 O O . LEU A 1 185 ? -11.297 -2.759 4.284 1.00 97.88 185 LEU A O 1
ATOM 1341 N N . LYS A 1 186 ? -13.485 -2.285 4.281 1.00 96.88 186 LYS A N 1
ATOM 1342 C CA . LYS A 1 186 ? -13.316 -0.996 3.607 1.00 96.88 186 LYS A CA 1
ATOM 1343 C C . LYS A 1 186 ? -12.727 0.025 4.568 1.00 96.88 186 LYS A C 1
ATOM 1345 O O . LYS A 1 186 ? -13.207 0.163 5.691 1.00 96.88 186 LYS A O 1
ATOM 1350 N N . HIS A 1 187 ? -11.757 0.805 4.100 1.00 95.75 187 HIS A N 1
ATOM 1351 C CA . HIS A 1 187 ? -11.312 1.986 4.831 1.00 95.75 187 HIS A CA 1
ATOM 1352 C C . HIS A 1 187 ? -12.447 3.000 4.977 1.00 95.75 187 HIS A C 1
ATOM 1354 O O . HIS A 1 187 ? -13.151 3.300 4.012 1.00 95.75 187 HIS A O 1
ATOM 1360 N N . SER A 1 188 ? -12.568 3.579 6.168 1.00 94.12 188 SER A N 1
ATOM 1361 C CA . SER A 1 188 ? -13.493 4.669 6.455 1.00 94.12 188 SER A CA 1
ATOM 1362 C C . SER A 1 188 ? -12.744 5.874 6.994 1.00 94.12 188 SER A C 1
ATOM 1364 O O . SER A 1 188 ? -11.818 5.730 7.785 1.00 94.12 188 SER A O 1
ATOM 1366 N N . LEU A 1 189 ? -13.190 7.066 6.607 1.00 90.75 189 LEU A N 1
ATOM 1367 C CA . LEU A 1 189 ? -12.747 8.345 7.175 1.00 90.75 189 LEU A CA 1
ATOM 1368 C C . LEU A 1 189 ? -13.834 8.974 8.065 1.00 90.75 189 LEU A C 1
ATOM 1370 O O . LEU A 1 189 ? -13.709 10.111 8.505 1.00 90.75 189 LEU A O 1
ATOM 1374 N N . MET A 1 190 ? -14.928 8.246 8.309 1.00 87.88 190 MET A N 1
ATOM 1375 C CA . MET A 1 190 ? -16.143 8.758 8.945 1.00 87.88 190 MET A CA 1
ATOM 1376 C C . MET A 1 190 ? -16.111 8.641 10.479 1.00 87.88 190 MET A C 1
ATOM 1378 O O . MET A 1 190 ? -17.096 8.224 11.088 1.00 87.88 190 MET A O 1
ATOM 1382 N N . PHE A 1 191 ? -14.988 8.997 11.104 1.00 89.69 191 PHE A N 1
ATOM 1383 C CA . PHE A 1 191 ? -14.791 8.950 12.555 1.00 89.69 191 PHE A CA 1
ATOM 1384 C C . PHE A 1 191 ? -14.004 10.169 13.055 1.00 89.69 191 PHE A C 1
ATOM 1386 O O . PHE A 1 191 ? -13.289 10.816 12.290 1.00 89.69 191 PHE A O 1
ATOM 1393 N N . ASP A 1 192 ? -14.127 10.481 14.347 1.00 88.12 192 ASP A N 1
ATOM 1394 C CA . ASP A 1 192 ? -13.305 11.517 14.974 1.00 88.12 192 ASP A CA 1
ATOM 1395 C C . ASP A 1 192 ? -11.890 10.968 15.179 1.00 88.12 192 ASP A C 1
ATOM 1397 O O . ASP A 1 192 ? -11.649 10.130 16.051 1.00 88.12 192 ASP A O 1
ATOM 1401 N N . LYS A 1 193 ? -10.962 11.418 14.336 1.00 87.44 193 LYS A N 1
ATOM 1402 C CA . LYS A 1 193 ? -9.559 11.012 14.382 1.00 87.44 193 LYS A CA 1
ATOM 1403 C C . LYS A 1 193 ? -8.846 11.624 15.587 1.00 87.44 193 LYS A C 1
ATOM 1405 O O . LYS A 1 193 ? -8.846 12.843 15.758 1.00 87.44 193 LYS A O 1
ATOM 1410 N N . GLU A 1 194 ? -8.121 10.792 16.322 1.00 90.50 194 GLU A N 1
ATOM 1411 C CA . GLU A 1 194 ? -7.117 11.213 17.299 1.00 90.50 194 GLU A CA 1
ATOM 1412 C C . GLU A 1 194 ? -5.698 10.963 16.765 1.00 90.50 194 GLU A C 1
ATOM 1414 O O . GLU A 1 194 ? -5.465 10.108 15.907 1.00 90.50 194 GLU A O 1
ATOM 1419 N N . GLY A 1 195 ? -4.729 11.719 17.283 1.00 90.75 195 GLY A N 1
ATOM 1420 C CA . GLY A 1 195 ? -3.330 11.606 16.874 1.00 90.75 195 GLY A CA 1
ATOM 1421 C C . GLY A 1 195 ? -3.014 12.259 15.524 1.00 90.75 195 GLY A C 1
ATOM 1422 O O . GLY A 1 195 ? -3.748 13.104 14.998 1.00 90.75 195 GLY A O 1
ATOM 1423 N N . THR A 1 196 ? -1.860 11.892 14.978 1.00 92.62 196 THR A N 1
ATOM 1424 C CA . THR A 1 196 ? -1.308 12.446 13.741 1.00 92.62 196 THR A CA 1
ATOM 1425 C C . THR A 1 196 ? -2.095 11.949 12.540 1.00 92.62 196 THR A C 1
ATOM 1427 O O . THR A 1 196 ? -2.445 10.772 12.448 1.00 92.62 196 THR A O 1
ATOM 1430 N N . ASP A 1 197 ? -2.375 12.853 11.595 1.00 95.19 197 ASP A N 1
ATOM 1431 C CA . ASP A 1 197 ? -3.019 12.472 10.340 1.00 95.19 197 ASP A CA 1
ATOM 1432 C C . ASP A 1 197 ? -2.216 11.427 9.584 1.00 95.19 197 ASP A C 1
ATOM 1434 O O . ASP A 1 197 ? -1.004 11.567 9.443 1.00 95.19 197 ASP A O 1
ATOM 1438 N N . ALA A 1 198 ? -2.895 10.407 9.068 1.00 95.38 198 ALA A N 1
ATOM 1439 C CA . ALA A 1 198 ? -2.236 9.359 8.315 1.00 95.38 198 ALA A CA 1
ATOM 1440 C C . ALA A 1 198 ? -1.582 9.899 7.027 1.00 95.38 198 ALA A C 1
ATOM 1442 O O . ALA A 1 198 ? -0.638 9.288 6.524 1.00 95.38 198 ALA A O 1
ATOM 1443 N N . THR A 1 199 ? -2.036 11.057 6.524 1.00 95.81 199 THR A N 1
ATOM 1444 C CA . THR A 1 199 ? -1.450 11.761 5.374 1.00 95.81 199 THR A CA 1
ATOM 1445 C C . THR A 1 199 ? -0.456 12.858 5.763 1.00 95.81 199 THR A C 1
ATOM 1447 O O . THR A 1 199 ? 0.112 13.496 4.875 1.00 95.81 199 THR A O 1
ATOM 1450 N N . ALA A 1 200 ? -0.266 13.143 7.056 1.00 96.94 200 ALA A N 1
ATOM 1451 C CA . ALA A 1 200 ? 0.668 14.176 7.489 1.00 96.94 200 ALA A CA 1
ATOM 1452 C C . ALA A 1 200 ? 2.113 13.740 7.235 1.00 96.94 200 ALA A C 1
ATOM 1454 O O . ALA A 1 200 ? 2.481 12.591 7.469 1.00 96.94 200 ALA A O 1
ATOM 1455 N N . GLN A 1 201 ? 2.936 14.692 6.796 1.00 97.50 201 GLN A N 1
ATOM 1456 C CA . GLN A 1 201 ? 4.370 14.485 6.635 1.00 97.50 201 GLN A CA 1
ATOM 1457 C C . GLN A 1 201 ? 5.049 14.488 8.006 1.00 97.50 201 GLN A C 1
ATOM 1459 O O . GLN A 1 201 ? 4.996 15.475 8.742 1.00 97.50 201 GLN A O 1
ATOM 1464 N N . VAL A 1 202 ? 5.686 13.373 8.340 1.00 90.56 202 VAL A N 1
ATOM 1465 C CA . VAL A 1 202 ? 6.420 13.146 9.581 1.00 90.56 202 VAL A CA 1
ATOM 1466 C C . VAL A 1 202 ? 7.909 13.201 9.269 1.00 90.56 202 VAL A C 1
ATOM 1468 O O . VAL A 1 202 ? 8.379 12.531 8.350 1.00 90.56 202 VAL A O 1
ATOM 1471 N N . LYS A 1 203 ? 8.664 14.000 10.026 1.00 91.12 203 LYS A N 1
ATOM 1472 C CA . LYS A 1 203 ? 10.115 14.129 9.842 1.00 91.12 203 LYS A CA 1
ATOM 1473 C C . LYS A 1 203 ? 10.848 12.823 10.188 1.00 91.12 203 LYS A C 1
ATOM 1475 O O . LYS A 1 203 ? 10.385 12.099 11.075 1.00 91.12 203 LYS A O 1
ATOM 1480 N N . PRO A 1 204 ? 12.009 12.547 9.568 1.00 92.88 204 PRO A N 1
ATOM 1481 C CA . PRO A 1 204 ? 12.882 11.430 9.932 1.00 92.88 204 PRO A CA 1
ATOM 1482 C C . PRO A 1 204 ? 13.104 11.298 11.444 1.00 92.88 204 PRO A C 1
ATOM 1484 O O . PRO A 1 204 ? 13.289 12.293 12.146 1.00 92.88 204 PRO A O 1
ATOM 1487 N N . GLY A 1 205 ? 13.075 10.067 11.949 1.00 82.94 205 GLY A N 1
ATOM 1488 C CA . GLY A 1 205 ? 13.274 9.720 13.358 1.00 82.94 205 GLY A CA 1
ATOM 1489 C C . GLY A 1 205 ? 12.123 10.092 14.299 1.00 82.94 205 GLY A C 1
ATOM 1490 O O . GLY A 1 205 ? 12.206 9.801 15.490 1.00 82.94 205 GLY A O 1
ATOM 1491 N N . THR A 1 206 ? 11.052 10.722 13.807 1.00 85.69 206 THR A N 1
ATOM 1492 C CA . THR A 1 206 ? 9.919 11.127 14.652 1.00 85.69 206 THR A CA 1
ATOM 1493 C C . THR A 1 206 ? 8.940 9.968 14.824 1.00 85.69 206 THR A C 1
ATOM 1495 O O . THR A 1 206 ? 8.461 9.412 13.834 1.00 85.69 206 THR A O 1
ATOM 1498 N N . ALA A 1 207 ? 8.635 9.633 16.079 1.00 91.94 207 ALA A N 1
ATOM 1499 C CA . ALA A 1 207 ? 7.609 8.664 16.449 1.00 91.94 207 ALA A CA 1
ATOM 1500 C C . ALA A 1 207 ? 6.261 9.363 16.674 1.00 91.94 207 ALA A C 1
ATOM 1502 O O . ALA A 1 207 ? 6.197 10.379 17.370 1.00 91.94 207 ALA A O 1
ATOM 1503 N N . VAL A 1 208 ? 5.185 8.823 16.103 1.00 89.94 208 VAL A N 1
ATOM 1504 C CA . VAL A 1 208 ? 3.823 9.350 16.246 1.00 89.94 208 VAL A CA 1
ATOM 1505 C C . VAL A 1 208 ? 2.800 8.222 16.368 1.00 89.94 208 VAL A C 1
ATOM 1507 O O . VAL A 1 208 ? 3.050 7.090 15.961 1.00 89.94 208 VAL A O 1
ATOM 1510 N N . GLN A 1 209 ? 1.617 8.561 16.882 1.00 94.38 209 GLN A N 1
ATOM 1511 C CA . GLN A 1 209 ? 0.432 7.713 16.784 1.00 94.38 209 GLN A CA 1
ATOM 1512 C C . GLN A 1 209 ? -0.484 8.199 15.663 1.00 94.38 209 GLN A C 1
ATOM 1514 O O . GLN A 1 209 ? -0.705 9.403 15.520 1.00 94.38 209 GLN A O 1
ATOM 1519 N N . THR A 1 210 ? -1.040 7.261 14.905 1.00 95.62 210 THR A N 1
ATOM 1520 C CA . THR A 1 210 ? -1.993 7.502 13.817 1.00 95.62 210 THR A CA 1
ATOM 1521 C C . THR A 1 210 ? -3.145 6.507 13.924 1.00 95.62 210 THR A C 1
ATOM 1523 O O . THR A 1 210 ? -2.940 5.352 14.290 1.00 95.62 210 THR A O 1
ATOM 1526 N N . GLN A 1 211 ? -4.357 6.943 13.579 1.00 97.88 211 GLN A N 1
ATOM 1527 C CA . GLN A 1 211 ? -5.540 6.084 13.538 1.00 97.88 211 GLN A CA 1
ATOM 1528 C C . GLN A 1 211 ? -6.007 5.806 12.107 1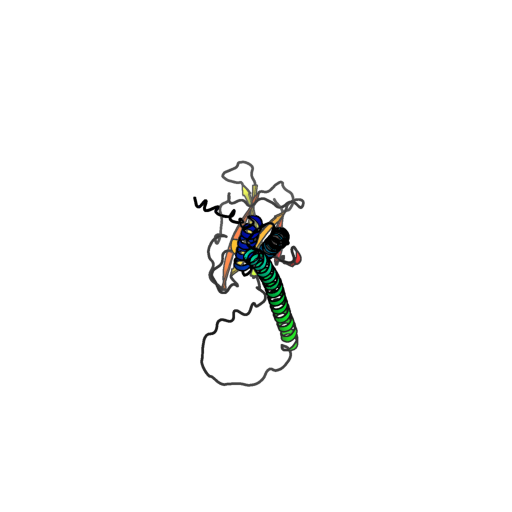.00 97.88 211 GLN A C 1
ATOM 1530 O O . GLN A 1 211 ? -6.017 6.706 11.267 1.00 97.88 211 GLN A O 1
ATOM 1535 N N . MET A 1 212 ? -6.455 4.572 11.862 1.00 97.88 212 MET A N 1
ATOM 1536 C CA . MET A 1 212 ? -7.135 4.154 10.632 1.00 97.88 212 MET A CA 1
ATOM 1537 C C . MET A 1 212 ? -8.501 3.554 10.964 1.00 97.88 212 MET A C 1
ATOM 1539 O O . MET A 1 212 ? -8.620 2.756 11.892 1.00 97.88 212 MET A O 1
ATOM 1543 N N . GLY A 1 213 ? -9.525 3.930 10.198 1.00 97.25 213 GLY A N 1
ATOM 1544 C CA . GLY A 1 213 ? -10.882 3.407 10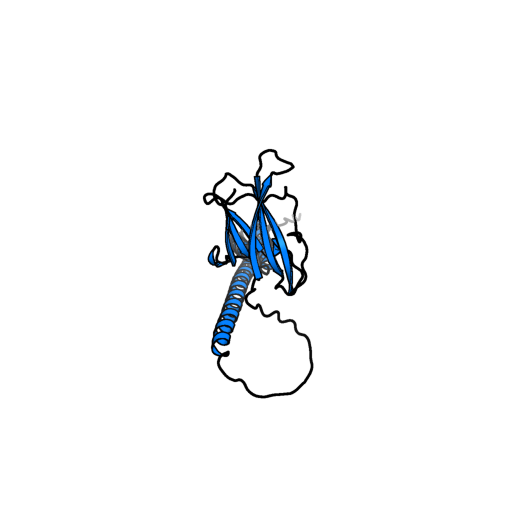.341 1.00 97.25 213 GLY A CA 1
ATOM 1545 C C . GLY A 1 213 ? -11.197 2.328 9.311 1.00 97.25 213 GLY A C 1
ATOM 1546 O O . GLY A 1 213 ? -10.828 2.463 8.142 1.00 97.25 213 GLY A O 1
ATOM 1547 N N . PHE A 1 214 ? -11.930 1.299 9.733 1.00 97.88 214 PHE A N 1
ATOM 1548 C CA . PHE A 1 214 ? -12.405 0.199 8.895 1.00 97.88 214 PHE A CA 1
ATOM 1549 C C . PHE A 1 214 ? -13.895 -0.057 9.143 1.00 97.88 214 PHE A C 1
ATOM 1551 O O . PHE A 1 214 ? -14.307 -0.226 10.288 1.00 97.88 214 PHE A O 1
ATOM 1558 N N . GLU A 1 215 ? -14.717 -0.058 8.094 1.00 96.88 215 GLU A N 1
ATOM 1559 C CA . GLU A 1 215 ? -16.158 -0.328 8.207 1.00 96.88 215 GLU A CA 1
ATOM 1560 C C . GLU A 1 215 ? -16.387 -1.798 8.547 1.00 96.88 215 GLU A C 1
ATOM 1562 O O . GLU A 1 215 ? -15.966 -2.674 7.795 1.00 96.88 215 GLU A O 1
ATOM 1567 N N . LEU A 1 216 ? -17.054 -2.060 9.670 1.00 97.06 216 LEU A N 1
ATOM 1568 C CA . LEU A 1 216 ? -17.370 -3.411 10.117 1.00 97.06 216 LEU A CA 1
ATOM 1569 C C . LEU A 1 216 ? -18.487 -4.008 9.258 1.00 97.06 216 LEU A C 1
ATOM 1571 O O . LEU A 1 216 ? -19.508 -3.363 9.014 1.00 97.06 216 LEU A O 1
ATOM 1575 N N . ALA A 1 217 ? -18.299 -5.254 8.831 1.00 94.62 217 ALA A N 1
ATOM 1576 C CA . ALA A 1 217 ? -19.314 -6.032 8.132 1.00 94.62 217 ALA A CA 1
ATOM 1577 C C . ALA A 1 217 ? -20.335 -6.631 9.113 1.00 94.62 217 ALA A C 1
ATOM 1579 O O . ALA A 1 217 ? -21.537 -6.617 8.847 1.00 94.62 217 ALA A O 1
ATOM 1580 N N . ASP A 1 218 ? -19.854 -7.133 10.251 1.00 93.44 218 ASP A N 1
ATOM 1581 C CA . ASP A 1 218 ? -20.657 -7.737 11.314 1.00 93.44 218 ASP A CA 1
ATOM 1582 C C . ASP A 1 218 ? -19.913 -7.682 12.670 1.00 93.44 218 ASP A C 1
ATOM 1584 O O . ASP A 1 218 ? -19.005 -6.867 12.857 1.00 93.44 218 ASP A O 1
ATOM 1588 N N . SER A 1 219 ? -20.337 -8.494 13.645 1.00 94.31 219 SER A N 1
ATOM 1589 C CA . SER A 1 219 ? -19.778 -8.550 15.002 1.00 94.31 219 SER A CA 1
ATOM 1590 C C . SER A 1 219 ? -18.675 -9.600 15.200 1.00 94.31 219 SER A C 1
ATOM 1592 O O . SER A 1 219 ? -18.296 -9.854 16.342 1.00 94.31 219 SER A O 1
ATOM 1594 N N . SER A 1 220 ? -18.188 -10.255 14.142 1.00 96.19 220 SER A N 1
ATOM 1595 C CA . SER A 1 220 ? -17.061 -11.187 14.223 1.00 96.19 220 SER A CA 1
ATOM 1596 C C . SER A 1 220 ? -15.778 -10.457 14.600 1.00 96.19 220 SER A C 1
ATOM 1598 O O . SER A 1 220 ? -15.633 -9.264 14.337 1.00 96.19 220 SER A O 1
ATOM 1600 N N . GLU A 1 221 ? -14.793 -11.180 15.124 1.00 97.25 221 GLU A N 1
ATOM 1601 C CA . GLU A 1 221 ? -13.471 -10.608 15.381 1.00 97.25 221 GLU A CA 1
ATOM 1602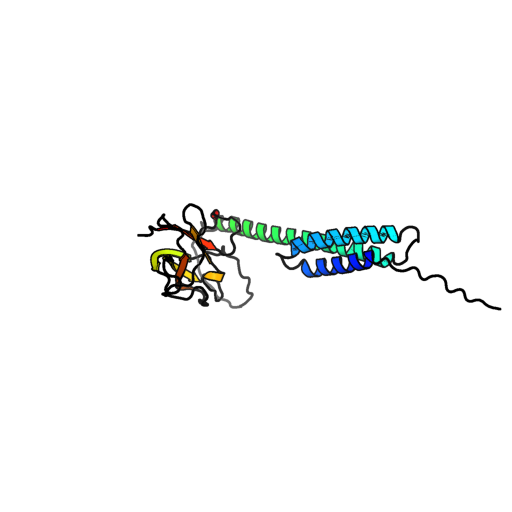 C C . GLU A 1 221 ? -12.840 -10.011 14.116 1.00 97.25 221 GLU A C 1
ATOM 1604 O O . GLU A 1 221 ? -13.073 -10.475 12.994 1.00 97.25 221 GLU A O 1
ATOM 1609 N N . VAL A 1 222 ? -12.032 -8.972 14.323 1.00 98.44 222 VAL A N 1
ATOM 1610 C CA . VAL A 1 222 ? -11.286 -8.270 13.281 1.00 98.44 222 VAL A CA 1
ATOM 1611 C C . VAL A 1 222 ? -9.815 -8.623 13.411 1.00 98.44 222 VAL A C 1
ATOM 1613 O O . VAL A 1 222 ? -9.204 -8.340 14.440 1.00 98.44 222 VAL A O 1
ATOM 1616 N N . THR A 1 223 ? -9.219 -9.168 12.355 1.00 98.38 223 THR A N 1
ATOM 1617 C CA . THR A 1 223 ? -7.765 -9.340 12.262 1.00 98.38 223 THR A CA 1
ATOM 1618 C C . THR A 1 223 ? -7.166 -8.147 11.537 1.00 98.38 223 THR A C 1
ATOM 1620 O O . THR A 1 223 ? -7.448 -7.917 10.364 1.00 98.38 223 THR A O 1
ATOM 1623 N N . ALA A 1 224 ? -6.347 -7.375 12.239 1.00 98.31 224 ALA A N 1
ATOM 1624 C CA . ALA A 1 224 ? -5.619 -6.241 11.705 1.00 98.31 224 ALA A CA 1
ATOM 1625 C C . ALA A 1 224 ? -4.190 -6.642 11.340 1.00 98.31 224 ALA A C 1
ATOM 1627 O O . ALA A 1 224 ? -3.532 -7.386 12.065 1.00 98.31 224 ALA A O 1
ATOM 1628 N N . GLU A 1 225 ? -3.696 -6.097 10.238 1.00 97.81 225 GLU A N 1
ATOM 1629 C CA . GLU A 1 225 ? -2.336 -6.293 9.756 1.00 97.81 225 GLU A CA 1
ATOM 1630 C C . GLU A 1 225 ? -1.745 -4.957 9.324 1.00 97.81 225 GLU A C 1
ATOM 1632 O O . GLU A 1 225 ? -2.436 -4.098 8.765 1.00 97.81 225 GLU A O 1
ATOM 1637 N N . VAL A 1 226 ? -0.441 -4.801 9.517 1.00 97.25 226 VAL A N 1
ATOM 1638 C CA . VAL A 1 226 ? 0.315 -3.697 8.932 1.00 97.25 226 VAL A CA 1
ATOM 1639 C C . VAL A 1 226 ? 1.554 -4.223 8.228 1.00 97.25 226 VAL A C 1
ATOM 1641 O O . VAL A 1 226 ? 2.262 -5.094 8.729 1.00 97.25 226 VAL A O 1
ATOM 1644 N N . LYS A 1 227 ? 1.809 -3.696 7.033 1.00 95.31 227 LYS A N 1
ATOM 1645 C CA . LYS A 1 227 ? 2.955 -4.064 6.197 1.00 95.31 227 LYS A CA 1
ATOM 1646 C C . LYS A 1 227 ? 3.497 -2.855 5.436 1.00 95.31 227 LYS A C 1
ATOM 1648 O O . LYS A 1 227 ? 2.801 -1.843 5.344 1.00 95.31 227 LYS A O 1
ATOM 1653 N N . PRO A 1 228 ? 4.693 -2.924 4.834 1.00 94.06 228 PRO A N 1
ATOM 1654 C CA . PRO A 1 228 ? 5.161 -1.890 3.924 1.00 94.06 228 PRO A CA 1
ATOM 1655 C C . PRO A 1 228 ? 4.226 -1.747 2.721 1.00 94.06 228 PRO A C 1
ATOM 1657 O O . PRO A 1 228 ? 3.724 -2.742 2.195 1.00 94.06 228 PRO A O 1
ATOM 1660 N N . ILE A 1 229 ? 4.045 -0.522 2.221 1.00 89.94 229 ILE A N 1
ATOM 1661 C CA . ILE A 1 229 ? 3.213 -0.296 1.028 1.00 89.94 229 ILE A CA 1
ATOM 1662 C C . ILE A 1 229 ? 3.784 -0.984 -0.221 1.00 89.94 229 ILE A C 1
ATOM 1664 O O . ILE A 1 229 ? 3.045 -1.444 -1.088 1.00 89.94 229 ILE A O 1
ATOM 1668 N N . ILE A 1 230 ? 5.114 -1.094 -0.293 1.00 86.38 230 ILE A N 1
ATOM 1669 C CA . ILE A 1 230 ? 5.818 -1.903 -1.287 1.00 86.38 230 ILE A CA 1
ATOM 1670 C C . ILE A 1 230 ? 6.198 -3.213 -0.605 1.00 86.38 230 ILE A C 1
ATOM 1672 O O . ILE A 1 230 ? 7.217 -3.278 0.081 1.00 86.38 230 ILE A O 1
ATOM 1676 N N . SER A 1 231 ? 5.381 -4.238 -0.816 1.00 80.81 231 SER A N 1
ATOM 1677 C CA . SER A 1 231 ? 5.646 -5.614 -0.397 1.00 80.81 231 SER A CA 1
ATOM 1678 C C . SER A 1 231 ? 5.913 -6.471 -1.633 1.00 80.81 231 SER A C 1
ATOM 1680 O O . SER A 1 231 ? 5.163 -6.413 -2.607 1.00 80.81 231 SER A O 1
ATOM 1682 N N . LEU A 1 232 ? 7.003 -7.239 -1.603 1.00 82.00 232 LEU A N 1
ATOM 1683 C CA . LEU A 1 232 ? 7.416 -8.131 -2.694 1.00 82.00 232 LEU A CA 1
ATOM 1684 C C . LEU A 1 232 ? 7.179 -9.605 -2.348 1.00 82.00 232 LEU A C 1
ATOM 1686 O O . LEU A 1 232 ? 7.139 -10.437 -3.251 1.00 82.00 232 LEU A O 1
ATOM 1690 N N . ASN A 1 233 ? 6.991 -9.920 -1.062 1.00 81.56 233 ASN A N 1
ATOM 1691 C CA . ASN A 1 233 ? 6.826 -11.285 -0.564 1.00 81.56 233 ASN A CA 1
ATOM 1692 C C . ASN A 1 233 ? 5.450 -11.541 0.075 1.00 81.56 233 ASN A C 1
ATOM 1694 O O . ASN A 1 233 ? 5.273 -12.556 0.752 1.00 81.56 233 ASN A O 1
ATOM 1698 N N . GLY A 1 234 ? 4.483 -10.639 -0.129 1.00 81.75 234 GLY A N 1
ATOM 1699 C CA . GLY A 1 234 ? 3.126 -10.772 0.399 1.00 81.75 234 GLY A CA 1
ATOM 1700 C C . GLY A 1 234 ? 3.122 -10.849 1.925 1.00 81.75 234 GLY A C 1
ATOM 1701 O O . GLY A 1 234 ? 3.652 -9.964 2.594 1.00 81.75 234 GLY A O 1
ATOM 1702 N N . ASP A 1 235 ? 2.552 -11.922 2.467 1.00 80.62 235 ASP A N 1
ATOM 1703 C CA . ASP A 1 235 ? 2.352 -12.096 3.913 1.00 80.62 235 ASP A CA 1
ATOM 1704 C C . ASP A 1 235 ? 3.666 -12.223 4.697 1.00 80.62 235 ASP A C 1
ATOM 1706 O O . ASP A 1 235 ? 3.714 -11.948 5.891 1.00 80.62 235 ASP A O 1
ATOM 1710 N N . LYS A 1 236 ? 4.774 -12.568 4.027 1.00 83.31 236 LYS A N 1
ATOM 1711 C CA . LYS A 1 236 ? 6.101 -12.599 4.665 1.00 83.31 236 LYS A CA 1
ATOM 1712 C C . LYS A 1 236 ? 6.637 -11.210 5.020 1.00 83.31 236 LYS A C 1
ATOM 1714 O O . LYS A 1 236 ? 7.595 -11.127 5.779 1.00 83.31 236 LYS A O 1
ATOM 1719 N N . ASP A 1 237 ? 6.045 -10.151 4.468 1.00 89.00 237 ASP A N 1
ATOM 1720 C CA . ASP A 1 237 ? 6.409 -8.766 4.772 1.00 89.00 237 ASP A CA 1
ATOM 1721 C C . ASP A 1 237 ? 5.463 -8.132 5.819 1.00 89.00 237 ASP A C 1
ATOM 1723 O O . ASP A 1 237 ? 5.525 -6.919 6.032 1.00 89.00 237 ASP A O 1
ATOM 1727 N N . ILE A 1 238 ? 4.561 -8.904 6.448 1.00 92.44 238 ILE A N 1
ATOM 1728 C CA . ILE A 1 238 ? 3.728 -8.408 7.556 1.00 92.44 238 ILE A CA 1
ATOM 1729 C C . ILE A 1 238 ? 4.644 -8.028 8.725 1.00 92.44 238 ILE A C 1
ATOM 1731 O O . ILE A 1 238 ? 5.467 -8.825 9.168 1.00 92.44 238 ILE A O 1
ATOM 1735 N N . LEU A 1 239 ? 4.500 -6.790 9.199 1.00 92.56 239 LEU A N 1
ATOM 1736 C CA . LEU A 1 239 ? 5.317 -6.214 10.270 1.00 92.56 239 LEU A CA 1
ATOM 1737 C C . LEU A 1 239 ? 4.701 -6.472 11.641 1.00 92.56 239 LEU A C 1
ATOM 1739 O O . LEU A 1 239 ? 5.424 -6.738 12.594 1.00 92.56 239 LEU A O 1
ATOM 1743 N N . ASP A 1 240 ? 3.374 -6.390 11.726 1.00 93.88 240 ASP A N 1
ATOM 1744 C CA . ASP A 1 240 ? 2.621 -6.694 12.936 1.00 93.88 240 ASP A CA 1
ATOM 1745 C C . ASP A 1 240 ? 1.200 -7.152 12.575 1.00 93.88 240 ASP A C 1
ATOM 1747 O O . ASP A 1 240 ? 0.643 -6.769 11.536 1.00 93.88 240 ASP A O 1
ATOM 1751 N N . THR A 1 241 ? 0.625 -7.994 13.431 1.00 97.00 241 THR A N 1
ATOM 1752 C CA . THR A 1 241 ? -0.728 -8.532 13.291 1.00 97.00 241 THR A CA 1
ATOM 1753 C C . THR A 1 241 ? -1.393 -8.663 14.654 1.00 97.00 241 THR A C 1
ATOM 1755 O O . THR A 1 241 ? -0.779 -9.101 15.628 1.00 97.00 241 THR A O 1
ATOM 1758 N N . LYS A 1 242 ? -2.667 -8.276 14.739 1.00 97.00 242 LYS A N 1
ATOM 1759 C CA . LYS A 1 242 ? -3.424 -8.317 15.990 1.00 97.00 242 LYS A CA 1
ATOM 1760 C C . LYS A 1 242 ? -4.905 -8.529 15.732 1.00 97.00 242 LYS A C 1
ATOM 1762 O O . LYS A 1 242 ? -5.472 -7.925 14.826 1.00 97.00 242 LYS A O 1
ATOM 1767 N N . THR A 1 243 ? -5.531 -9.354 16.560 1.00 97.62 243 THR A N 1
ATOM 1768 C CA . THR A 1 243 ? -6.974 -9.597 16.515 1.00 97.62 243 THR A CA 1
ATOM 1769 C C . THR A 1 243 ? -7.677 -8.792 17.602 1.00 97.62 243 THR A C 1
ATOM 1771 O O . THR A 1 243 ? -7.184 -8.696 18.727 1.00 97.62 243 THR A O 1
ATOM 1774 N N . PHE A 1 244 ? -8.827 -8.216 17.259 1.00 96.81 244 PHE A N 1
ATOM 1775 C CA . PHE A 1 244 ? -9.664 -7.424 18.153 1.00 96.81 244 PHE A CA 1
ATOM 1776 C C . PHE A 1 244 ? -11.111 -7.914 18.128 1.00 96.81 244 PHE A C 1
ATOM 1778 O O . PHE A 1 244 ? -11.661 -8.207 17.064 1.00 96.81 244 PHE A O 1
ATOM 1785 N N . SER A 1 245 ? -11.743 -7.944 19.298 1.00 94.50 245 SER A N 1
ATOM 1786 C CA . SER A 1 245 ? -13.186 -8.156 19.433 1.00 94.50 245 SER A CA 1
ATOM 1787 C C . SER A 1 245 ? -13.958 -6.878 19.062 1.00 94.50 245 SER A C 1
ATOM 1789 O O . SER A 1 245 ? -13.419 -5.776 19.149 1.00 94.50 245 SER A O 1
ATOM 1791 N N . VAL A 1 246 ? -15.215 -7.025 18.630 1.00 90.56 246 VAL A N 1
ATOM 1792 C CA . VAL A 1 246 ? -16.087 -5.923 18.153 1.00 90.56 246 VAL A CA 1
ATOM 1793 C C . VAL A 1 246 ? -17.054 -5.414 19.242 1.00 90.56 246 VAL A C 1
ATOM 1795 O O . VAL A 1 246 ? -17.940 -4.602 18.971 1.00 90.56 246 VAL A O 1
ATOM 1798 N N . GLU A 1 247 ? -16.891 -5.895 20.475 1.00 80.56 247 GLU A N 1
ATOM 1799 C CA . GLU A 1 247 ? -17.748 -5.563 21.624 1.00 80.56 247 GLU A CA 1
ATOM 1800 C C . GLU A 1 247 ? -17.486 -4.171 22.213 1.00 80.56 247 GLU A C 1
ATOM 1802 O O . GLU A 1 247 ? -16.307 -3.751 22.289 1.00 80.56 247 GLU A O 1
#

pLDDT: mean 76.95, std 20.5, range [23.33, 98.44]

Organism: NCBI:txid2734634

Foldseek 3Di:
DDDPDDDDAFDQDPLLVQLQVLLVVLQVQCVPVVCVVVSLVSLVSSLVSLVVSCVCPPPNNGDDNVSSVNSNVSSVVSNVSSVVVVVVVVVVVVVLVVVVVVVVVPPPDDDDDDDDDDDDDDDDPPDPDPQDWFKEFDDWDWDAFPVDPPWIKIKTKMKTAAQDQAWDAQVQWKDKWKDDPNHTFDWDPRDDWDWDDRRDTDHHGDIIMGITITTDPDQGKMKMWMFTPDDPPPPVRTPYIDIDGHD